Protein AF-A0A2S1WBL9-F1 (afdb_monomer_lite)

Foldseek 3Di:
DDDDDDPCVVVVVVVVVVVVVVVVVVVVVVVVVVVVVVVVVVVVVVVVVVVVVVVVVVVVVVVVVVVVVVVVVVVVVVVVVVVVVVVVVVVVVVVVVVDPDDPVRVVVVVVVVVVVLVVDPPVVNLVVVVVVLVVVLVVLVVVLVCLVVVLVVCVVVVVLVVCVVCVVVNVVSVVCSVVVNVVSVVVNVVSVVVVVVVVVVVVVD

pLDDT: mean 85.81, std 12.07, range [43.47, 98.0]

Structure (mmCIF, N/CA/C/O backbone):
data_AF-A0A2S1WBL9-F1
#
_entry.id   AF-A0A2S1WBL9-F1
#
loop_
_atom_site.group_PDB
_atom_site.id
_atom_site.type_symbol
_atom_site.label_atom_id
_atom_site.label_alt_id
_atom_site.label_comp_id
_atom_site.label_asym_id
_atom_site.label_entity_id
_atom_site.label_seq_id
_atom_site.pdbx_PDB_ins_code
_atom_site.Cartn_x
_atom_site.Cartn_y
_atom_site.Cartn_z
_atom_site.occupancy
_atom_site.B_iso_or_equiv
_atom_site.auth_seq_id
_atom_site.auth_comp_id
_atom_site.auth_asym_id
_atom_site.auth_atom_id
_atom_site.pdbx_PDB_model_num
ATOM 1 N N . MET A 1 1 ? -93.976 4.142 104.327 1.00 44.22 1 MET A N 1
ATOM 2 C CA . MET A 1 1 ? -92.815 3.286 104.001 1.00 44.22 1 MET A CA 1
ATOM 3 C C . MET A 1 1 ? -92.006 3.986 102.916 1.00 44.22 1 MET A C 1
ATOM 5 O O . MET A 1 1 ? -92.386 3.922 101.757 1.00 44.22 1 MET A O 1
ATOM 9 N N . ASN A 1 2 ? -90.972 4.743 103.296 1.00 43.47 2 ASN A N 1
ATOM 10 C CA . ASN A 1 2 ? -90.098 5.436 102.344 1.00 43.47 2 ASN A CA 1
ATOM 11 C C . ASN A 1 2 ? -88.952 4.495 101.976 1.00 43.47 2 ASN A C 1
ATOM 13 O O . ASN A 1 2 ? -88.098 4.210 102.809 1.00 43.47 2 ASN A O 1
ATOM 17 N N . ASN A 1 3 ? -88.977 3.979 100.750 1.00 43.53 3 ASN A N 1
ATOM 18 C CA . ASN A 1 3 ? -87.919 3.136 100.215 1.00 43.53 3 ASN A CA 1
ATOM 19 C C . ASN A 1 3 ? -86.728 4.042 99.842 1.00 43.53 3 ASN A C 1
ATOM 21 O O . ASN A 1 3 ? -86.902 4.909 98.977 1.00 43.53 3 ASN A O 1
ATOM 25 N N . PRO A 1 4 ? -85.556 3.927 100.493 1.00 49.44 4 PRO A N 1
ATOM 26 C CA . PRO A 1 4 ? -84.412 4.768 100.172 1.00 49.44 4 PRO A CA 1
ATOM 27 C C . PRO A 1 4 ? -83.931 4.443 98.753 1.00 49.44 4 PRO A C 1
ATOM 29 O O . PRO A 1 4 ? -83.353 3.390 98.493 1.00 49.44 4 PRO A O 1
ATOM 32 N N . ARG A 1 5 ? -84.186 5.355 97.808 1.00 52.47 5 ARG A N 1
ATOM 33 C CA . ARG A 1 5 ? -83.583 5.300 96.474 1.00 52.47 5 ARG A CA 1
ATOM 34 C C . ARG A 1 5 ? -82.100 5.617 96.619 1.00 52.47 5 ARG A C 1
ATOM 36 O O . ARG A 1 5 ? -81.728 6.760 96.865 1.00 52.47 5 ARG A O 1
ATOM 43 N N . ILE A 1 6 ? -81.269 4.593 96.476 1.00 58.62 6 ILE A N 1
ATOM 44 C CA . ILE A 1 6 ? -79.818 4.740 96.399 1.00 58.62 6 ILE A CA 1
ATOM 45 C C . ILE A 1 6 ? -79.504 5.596 95.156 1.00 58.62 6 ILE A C 1
ATOM 47 O O . ILE A 1 6 ? -80.026 5.300 94.076 1.00 58.62 6 ILE A O 1
ATOM 51 N N . PRO A 1 7 ? -78.697 6.666 95.269 1.00 58.06 7 PRO A N 1
ATOM 52 C CA . PRO A 1 7 ? -78.311 7.472 94.118 1.00 58.06 7 PRO A CA 1
ATOM 53 C C . PRO A 1 7 ? -77.478 6.620 93.149 1.00 58.06 7 PRO A C 1
ATOM 55 O O . PRO A 1 7 ? -76.409 6.127 93.494 1.00 58.06 7 PRO A O 1
ATOM 58 N N . ILE A 1 8 ? -77.991 6.434 91.931 1.00 72.56 8 ILE A N 1
ATOM 59 C CA . ILE A 1 8 ? -77.417 5.569 90.881 1.00 72.56 8 ILE A CA 1
ATOM 60 C C . ILE A 1 8 ? -76.310 6.300 90.091 1.00 72.56 8 ILE A C 1
ATOM 62 O O . ILE A 1 8 ? -75.464 5.685 89.449 1.00 72.56 8 ILE A O 1
ATOM 66 N N . THR A 1 9 ? -76.279 7.631 90.171 1.00 74.50 9 THR A N 1
ATOM 67 C CA . THR A 1 9 ? -75.324 8.520 89.497 1.00 74.50 9 THR A CA 1
ATOM 68 C C . THR A 1 9 ? -73.847 8.138 89.686 1.00 74.50 9 THR A C 1
ATOM 70 O O . THR A 1 9 ? -73.160 8.031 88.675 1.00 74.50 9 THR A O 1
ATOM 73 N N . PRO A 1 10 ? -73.327 7.864 90.904 1.00 77.62 10 PRO A N 1
ATOM 74 C CA . PRO A 1 10 ? -71.927 7.461 91.072 1.00 77.62 10 PRO A CA 1
ATOM 75 C C . PRO A 1 10 ? -71.576 6.150 90.355 1.00 77.62 10 PRO A C 1
ATOM 77 O O . PRO A 1 10 ? -70.458 6.005 89.868 1.00 77.62 10 PRO A O 1
ATOM 80 N N . ILE A 1 11 ? -72.527 5.217 90.241 1.00 75.75 11 ILE A N 1
ATOM 81 C CA . ILE A 1 11 ? -72.329 3.946 89.531 1.00 75.75 11 ILE A CA 1
ATOM 82 C C . ILE A 1 11 ? -72.229 4.201 88.020 1.00 75.75 11 ILE A C 1
ATOM 84 O O . ILE A 1 11 ? -71.341 3.665 87.363 1.00 75.75 11 ILE A O 1
ATOM 88 N N . ILE A 1 12 ? -73.082 5.072 87.471 1.00 77.38 12 ILE A N 1
ATOM 89 C CA . ILE A 1 12 ? -73.050 5.449 86.048 1.00 77.38 12 ILE A CA 1
ATOM 90 C C . ILE A 1 12 ? -71.736 6.165 85.694 1.00 77.38 12 ILE A C 1
ATOM 92 O O . ILE A 1 12 ? -71.141 5.864 84.656 1.00 77.38 12 ILE A O 1
ATOM 96 N N . THR A 1 13 ? -71.242 7.057 86.559 1.00 79.81 13 THR A N 1
ATOM 97 C CA . THR A 1 13 ? -69.965 7.766 86.355 1.00 79.81 13 THR A CA 1
ATOM 98 C C . THR A 1 13 ? -68.764 6.820 86.413 1.00 79.81 13 THR A C 1
ATOM 100 O O . THR A 1 13 ? -67.816 6.975 85.646 1.00 79.81 13 THR A O 1
ATOM 103 N N . LEU A 1 14 ? -68.804 5.809 87.287 1.00 81.62 14 LEU A N 1
ATOM 104 C CA . LEU A 1 14 ? -67.754 4.794 87.375 1.00 81.62 14 LEU A CA 1
ATOM 105 C C . LEU A 1 14 ? -67.742 3.880 86.141 1.00 81.62 14 LEU A C 1
ATOM 107 O O . LEU A 1 14 ? -66.682 3.573 85.606 1.00 81.62 14 LEU A O 1
ATOM 111 N N . VAL A 1 15 ? -68.917 3.467 85.656 1.00 82.31 15 VAL A N 1
ATOM 112 C CA . VAL A 1 15 ? -69.026 2.619 84.458 1.00 82.31 15 VAL A CA 1
ATOM 113 C C . VAL A 1 15 ? -68.581 3.374 83.206 1.00 82.31 15 VAL A C 1
ATOM 115 O O . VAL A 1 15 ? -67.861 2.815 82.381 1.00 82.31 15 VAL A O 1
ATOM 118 N N . THR A 1 16 ? -68.943 4.652 83.070 1.00 83.12 16 THR A N 1
ATOM 119 C CA . THR A 1 16 ? -68.470 5.471 81.943 1.00 83.12 16 THR A CA 1
ATOM 120 C C . THR A 1 16 ? -66.970 5.741 82.025 1.00 83.12 16 THR A C 1
ATOM 122 O O . THR A 1 16 ? -66.291 5.580 81.013 1.00 83.12 16 THR A O 1
ATOM 125 N N . SER A 1 17 ? -66.411 6.065 83.198 1.00 82.75 17 SER A N 1
ATOM 126 C CA . SER A 1 17 ? -64.960 6.273 83.340 1.00 82.75 17 SER A CA 1
ATOM 127 C C . SER A 1 17 ? -64.152 4.994 83.092 1.00 82.75 17 SER A C 1
ATOM 129 O O . SER A 1 17 ? -63.115 5.052 82.429 1.00 82.75 17 SER A O 1
ATOM 131 N N . LEU A 1 18 ? -64.656 3.830 83.517 1.00 85.88 18 LEU A N 1
ATOM 132 C CA . LEU A 1 18 ? -64.066 2.528 83.199 1.00 85.88 18 LEU A CA 1
ATOM 133 C C . LEU A 1 18 ? -64.164 2.213 81.697 1.00 85.88 18 LEU A C 1
ATOM 135 O O . LEU A 1 18 ? -63.208 1.707 81.110 1.00 85.88 18 LEU A O 1
ATOM 139 N N . GLY A 1 19 ? -65.282 2.559 81.052 1.00 85.44 19 GLY A N 1
ATOM 140 C CA . GLY A 1 19 ? -65.455 2.457 79.600 1.00 85.44 19 GLY A CA 1
ATOM 141 C C . GLY A 1 19 ? -64.444 3.308 78.821 1.00 85.44 19 GLY A C 1
ATOM 142 O O . GLY A 1 19 ? -63.787 2.810 77.910 1.00 85.44 19 GLY A O 1
ATOM 143 N N . TYR A 1 20 ? -64.237 4.564 79.223 1.00 87.06 20 TYR A N 1
ATOM 144 C CA . TYR A 1 20 ? -63.217 5.429 78.619 1.00 87.06 20 TYR A CA 1
ATOM 145 C C . TYR A 1 20 ? -61.795 4.921 78.877 1.00 87.06 20 TYR A C 1
ATOM 147 O O . TYR A 1 20 ? -60.977 4.900 77.959 1.00 87.06 20 TYR A O 1
ATOM 155 N N . ALA A 1 21 ? -61.497 4.459 80.094 1.00 85.00 21 ALA A N 1
ATOM 156 C CA . ALA A 1 21 ? -60.185 3.911 80.429 1.00 85.00 21 ALA A CA 1
ATOM 157 C C . ALA A 1 21 ? -59.867 2.641 79.621 1.00 85.00 21 ALA A C 1
ATOM 159 O O . ALA A 1 21 ? -58.761 2.499 79.101 1.00 85.00 21 ALA A O 1
ATOM 160 N N . THR A 1 22 ? -60.839 1.738 79.466 1.00 85.62 22 THR A N 1
ATOM 161 C CA . THR A 1 22 ? -60.679 0.508 78.672 1.00 85.62 22 THR A CA 1
ATOM 162 C C . THR A 1 22 ? -60.567 0.797 77.175 1.00 85.62 22 THR A C 1
ATOM 164 O O . THR A 1 22 ? -59.711 0.206 76.514 1.00 85.62 22 THR A O 1
ATOM 167 N N . HIS A 1 23 ? -61.337 1.753 76.645 1.00 87.50 23 HIS A N 1
ATOM 168 C CA . HIS A 1 23 ? -61.194 2.204 75.259 1.00 87.50 23 HIS A CA 1
ATOM 169 C C . HIS A 1 23 ? -59.813 2.825 75.000 1.00 87.50 23 HIS A C 1
ATOM 171 O O . HIS A 1 23 ? -59.136 2.435 74.048 1.00 87.50 23 HIS A O 1
ATOM 177 N N . ASN A 1 24 ? -59.349 3.717 75.881 1.00 89.25 24 ASN A N 1
ATOM 178 C CA . ASN A 1 24 ? -58.034 4.351 75.764 1.00 89.25 24 ASN A CA 1
ATOM 179 C C . ASN A 1 24 ? -56.894 3.330 75.881 1.00 89.25 24 ASN A C 1
ATOM 181 O O . ASN A 1 24 ? -55.933 3.397 75.119 1.00 89.25 24 ASN A O 1
ATOM 185 N N . ALA A 1 25 ? -57.011 2.347 76.778 1.00 85.88 25 ALA A N 1
ATOM 186 C CA . ALA A 1 25 ? -56.038 1.261 76.889 1.00 85.88 25 ALA A CA 1
ATOM 187 C C . ALA A 1 25 ? -56.009 0.377 75.628 1.00 85.88 25 ALA A C 1
ATOM 189 O O . ALA A 1 25 ? -54.937 -0.053 75.200 1.00 85.88 25 ALA A O 1
ATOM 190 N N . SER A 1 26 ? -57.167 0.122 75.009 1.00 88.62 26 SER A N 1
ATOM 191 C CA . SER A 1 26 ? -57.254 -0.616 73.744 1.00 88.62 26 SER A CA 1
ATOM 192 C C . SER A 1 26 ? -56.629 0.161 72.581 1.00 88.62 26 SER A C 1
ATOM 194 O O . SER A 1 26 ? -55.886 -0.424 71.796 1.00 88.62 26 SER A O 1
ATOM 196 N N . GLN A 1 27 ? -56.900 1.466 72.482 1.00 89.50 27 GLN A N 1
ATOM 197 C CA . GLN A 1 27 ? -56.293 2.354 71.482 1.00 89.50 27 GLN A CA 1
ATOM 198 C C . GLN A 1 27 ? -54.770 2.407 71.659 1.00 89.50 27 GLN A C 1
ATOM 200 O O . GLN A 1 27 ? -54.037 2.162 70.707 1.00 89.50 27 GLN A O 1
ATOM 205 N N . ALA A 1 28 ? -54.285 2.602 72.890 1.00 87.38 28 ALA A N 1
ATOM 206 C CA . ALA A 1 28 ? -52.854 2.642 73.189 1.00 87.38 28 ALA A CA 1
ATOM 207 C C . ALA A 1 28 ? -52.135 1.333 72.817 1.00 87.38 28 ALA A C 1
ATOM 209 O O . ALA A 1 28 ? -51.042 1.372 72.257 1.00 87.38 28 ALA A O 1
ATOM 210 N N . LYS A 1 29 ? -52.753 0.169 73.072 1.00 88.75 29 LYS A N 1
ATOM 211 C CA . LYS A 1 29 ? -52.207 -1.127 72.632 1.00 88.75 29 LYS A CA 1
ATOM 212 C C . LYS A 1 29 ? -52.152 -1.252 71.112 1.00 88.75 29 LYS A C 1
ATOM 214 O O . LYS A 1 29 ? -51.174 -1.786 70.598 1.00 88.75 29 LYS A O 1
ATOM 219 N N . LYS A 1 30 ? -53.177 -0.771 70.404 1.00 90.25 30 LYS A N 1
ATOM 220 C CA . LYS A 1 30 ? -53.217 -0.801 68.939 1.00 90.25 30 LYS A CA 1
ATOM 221 C C . LYS A 1 30 ? -52.118 0.081 68.342 1.00 90.25 30 LYS A C 1
ATOM 223 O O . LYS A 1 30 ? -51.334 -0.415 67.543 1.00 90.25 30 LYS A O 1
ATOM 228 N N . THR A 1 31 ? -51.985 1.321 68.813 1.00 88.31 31 THR A N 1
ATOM 229 C CA . THR A 1 31 ? -50.919 2.236 68.375 1.00 88.31 31 THR A CA 1
ATOM 230 C C . THR A 1 31 ? -49.528 1.695 68.711 1.00 88.31 31 THR A C 1
ATOM 232 O O . THR A 1 31 ? -48.619 1.787 67.896 1.00 88.31 31 THR A O 1
ATOM 235 N N . ALA A 1 32 ? -49.343 1.071 69.880 1.00 87.06 32 ALA A N 1
ATOM 236 C CA . ALA A 1 32 ? -48.070 0.436 70.225 1.00 87.06 32 ALA A CA 1
ATOM 237 C C . ALA A 1 32 ? -47.733 -0.747 69.298 1.00 87.06 32 ALA A C 1
ATOM 239 O O . ALA A 1 32 ? -46.572 -0.914 68.929 1.00 87.06 32 ALA A O 1
ATOM 240 N N . ALA A 1 33 ? -48.729 -1.548 68.906 1.00 87.62 33 ALA A N 1
ATOM 241 C CA . ALA A 1 33 ? -48.542 -2.651 67.965 1.00 87.62 33 ALA A CA 1
ATOM 242 C C . ALA A 1 33 ? -48.231 -2.156 66.540 1.00 87.62 33 ALA A C 1
ATOM 244 O O . ALA A 1 33 ? -47.342 -2.707 65.895 1.00 87.62 33 ALA A O 1
ATOM 245 N N . GLU A 1 34 ? -48.910 -1.103 66.075 1.00 89.62 34 GLU A N 1
ATOM 246 C CA . GLU A 1 34 ? -48.650 -0.461 64.777 1.00 89.62 34 GLU A CA 1
ATOM 247 C C . GLU A 1 34 ? -47.232 0.126 64.730 1.00 89.62 34 GLU A C 1
ATOM 249 O O . GLU A 1 34 ? -46.451 -0.241 63.853 1.00 89.62 34 GLU A O 1
ATOM 254 N N . ASN A 1 35 ? -46.842 0.905 65.745 1.00 89.31 35 ASN A N 1
ATOM 255 C CA . ASN A 1 35 ? -45.489 1.461 65.846 1.00 89.31 35 ASN A CA 1
ATOM 256 C C . ASN A 1 35 ? -44.412 0.362 65.888 1.00 89.31 35 ASN A C 1
ATOM 258 O O . ASN A 1 35 ? -43.337 0.508 65.303 1.00 89.31 35 ASN A O 1
ATOM 262 N N . HIS A 1 36 ? -44.676 -0.751 66.583 1.00 88.75 36 HIS A N 1
ATOM 263 C CA . HIS A 1 36 ? -43.743 -1.877 66.628 1.00 88.75 36 HIS A CA 1
ATOM 264 C C . HIS A 1 36 ? -43.606 -2.558 65.260 1.00 88.75 36 HIS A C 1
ATOM 266 O O . HIS A 1 36 ? -42.488 -2.865 64.848 1.00 88.75 36 HIS A O 1
ATOM 272 N N . SER A 1 37 ? -44.714 -2.736 64.534 1.00 90.62 37 SER A N 1
ATOM 273 C CA . SER A 1 37 ? -44.709 -3.288 63.176 1.00 90.62 37 SER A CA 1
ATOM 274 C C . SER A 1 37 ? -43.943 -2.394 62.197 1.00 90.62 37 SER A C 1
ATOM 276 O O . SER A 1 37 ? -43.145 -2.903 61.412 1.00 90.62 37 SER A O 1
ATOM 278 N N . GLU A 1 38 ? -44.135 -1.074 62.260 1.00 90.88 38 GLU A N 1
ATOM 279 C CA . GLU A 1 38 ? -43.385 -0.113 61.436 1.00 90.88 38 GLU A CA 1
ATOM 280 C C . GLU A 1 38 ? -41.885 -0.127 61.764 1.00 90.88 38 GLU A C 1
ATOM 282 O O . GLU A 1 38 ? -41.047 -0.089 60.864 1.00 90.88 38 GLU A O 1
ATOM 287 N N . THR A 1 39 ? -41.531 -0.255 63.048 1.00 90.25 39 THR A N 1
ATOM 288 C CA . THR A 1 39 ? -40.127 -0.355 63.479 1.00 90.25 39 THR A CA 1
ATOM 289 C C . THR A 1 39 ? -39.467 -1.633 62.956 1.00 90.25 39 THR A C 1
ATOM 291 O O . THR A 1 39 ? -38.318 -1.593 62.519 1.00 90.25 39 THR A O 1
ATOM 294 N N . ILE A 1 40 ? -40.178 -2.766 62.973 1.00 92.00 40 ILE A N 1
ATOM 295 C CA . ILE A 1 40 ? -39.672 -4.031 62.418 1.00 92.00 40 ILE A CA 1
ATOM 296 C C . ILE A 1 40 ? -39.446 -3.900 60.909 1.00 92.00 40 ILE A C 1
ATOM 298 O O . ILE A 1 40 ? -38.363 -4.243 60.440 1.00 92.00 40 ILE A O 1
ATOM 302 N N . ALA A 1 41 ? -40.415 -3.347 60.173 1.00 91.25 41 ALA A N 1
ATOM 303 C CA . ALA A 1 41 ? -40.296 -3.151 58.729 1.00 91.25 41 ALA A CA 1
ATOM 304 C C . ALA A 1 41 ? -39.127 -2.216 58.364 1.00 91.25 41 ALA A C 1
ATOM 306 O O . ALA A 1 41 ? -38.348 -2.518 57.464 1.00 91.25 41 ALA A O 1
ATOM 307 N N . SER A 1 42 ? -38.957 -1.119 59.110 1.00 92.06 42 SER A N 1
ATOM 308 C CA . SER A 1 42 ? -37.840 -0.182 58.930 1.00 92.06 42 SER A CA 1
ATOM 309 C C . SER A 1 42 ? -36.480 -0.840 59.205 1.00 92.06 42 SER A C 1
ATOM 311 O O . SER A 1 42 ? -35.530 -0.662 58.442 1.00 92.06 42 SER A O 1
ATOM 313 N N . ASN A 1 43 ? -36.384 -1.671 60.248 1.00 90.69 43 ASN A N 1
ATOM 314 C CA . ASN A 1 43 ? -35.162 -2.420 60.548 1.00 90.69 43 ASN A CA 1
ATOM 315 C C . ASN A 1 43 ? -34.832 -3.466 59.471 1.00 90.69 43 ASN A C 1
ATOM 317 O O . ASN A 1 43 ? -33.658 -3.673 59.164 1.00 90.69 43 ASN A O 1
ATOM 321 N N . GLU A 1 44 ? -35.841 -4.118 58.894 1.00 93.06 44 GLU A N 1
ATOM 322 C CA . GLU A 1 44 ? -35.654 -5.076 57.801 1.00 93.06 44 GLU A CA 1
ATOM 323 C C . GLU A 1 44 ? -35.184 -4.376 56.515 1.00 93.06 44 GLU A C 1
ATOM 325 O O . GLU A 1 44 ? -34.255 -4.849 55.860 1.00 93.06 44 GLU A O 1
ATOM 330 N N . GLU A 1 45 ? -35.724 -3.192 56.204 1.00 93.06 45 GLU A N 1
ATOM 331 C CA . GLU A 1 45 ? -35.253 -2.365 55.085 1.00 93.06 45 GLU A CA 1
ATOM 332 C C . GLU A 1 45 ? -33.799 -1.902 55.278 1.00 93.06 45 GLU A C 1
ATOM 334 O O . GLU A 1 45 ? -32.998 -1.973 54.343 1.00 93.06 45 GLU A O 1
ATOM 339 N N . LEU A 1 46 ? -33.434 -1.459 56.486 1.00 92.00 46 LEU A N 1
ATOM 340 C CA . LEU A 1 46 ? -32.057 -1.063 56.805 1.00 92.00 46 LEU A CA 1
ATOM 341 C C . LEU A 1 46 ? -31.082 -2.232 56.678 1.00 92.00 46 LEU A C 1
ATOM 343 O O . LEU A 1 46 ? -29.986 -2.047 56.152 1.00 92.00 46 LEU A O 1
ATOM 347 N N . LYS A 1 47 ? -31.484 -3.428 57.117 1.00 94.19 47 LYS A N 1
ATOM 348 C CA . LYS A 1 47 ? -30.671 -4.634 56.962 1.00 94.19 47 LYS A CA 1
ATOM 349 C C . LYS A 1 47 ? -30.442 -4.961 55.486 1.00 94.19 47 LYS A C 1
ATOM 351 O O . LYS A 1 47 ? -29.300 -5.146 55.088 1.00 94.19 47 LYS A O 1
ATOM 356 N N . ASN A 1 48 ? -31.493 -4.925 54.667 1.00 93.56 48 ASN A N 1
ATOM 357 C CA . ASN A 1 48 ? -31.368 -5.173 53.229 1.00 93.56 48 ASN A CA 1
ATOM 358 C C . ASN A 1 48 ? -30.463 -4.139 52.535 1.00 93.56 48 ASN A C 1
ATOM 360 O O . ASN A 1 48 ? -29.687 -4.498 51.653 1.00 93.56 48 ASN A O 1
ATOM 364 N N . LYS A 1 49 ? -30.527 -2.860 52.939 1.00 93.25 49 LYS A N 1
ATOM 365 C CA . LYS A 1 49 ? -29.621 -1.816 52.425 1.00 93.25 49 LYS A CA 1
ATOM 366 C C . LYS A 1 49 ? -28.171 -2.048 52.844 1.00 93.25 49 LYS A C 1
ATOM 368 O O . LYS A 1 49 ? -27.281 -1.817 52.034 1.00 93.25 49 LYS A O 1
ATOM 373 N N . LEU A 1 50 ? -27.942 -2.503 54.076 1.00 92.81 50 LEU A N 1
ATOM 374 C CA . LEU A 1 50 ? -26.604 -2.821 54.574 1.00 92.81 50 LEU A CA 1
ATOM 375 C C . LEU A 1 50 ? -25.994 -4.004 53.814 1.00 92.81 50 LEU A C 1
ATOM 377 O O . LEU A 1 50 ? -24.845 -3.919 53.390 1.00 92.81 50 LEU A O 1
ATOM 381 N N . ASP A 1 51 ? -26.780 -5.059 53.591 1.00 93.19 51 ASP A N 1
ATOM 382 C CA . ASP A 1 51 ? -26.356 -6.226 52.812 1.00 93.19 51 ASP A CA 1
ATOM 383 C C . ASP A 1 51 ? -26.018 -5.804 51.363 1.00 93.19 51 ASP A C 1
ATOM 385 O O . ASP A 1 51 ? -24.952 -6.131 50.846 1.00 93.19 51 ASP A O 1
ATOM 389 N N . GLN A 1 52 ? -26.852 -4.960 50.741 1.00 93.56 52 GLN A N 1
ATOM 390 C CA . GLN A 1 52 ? -26.593 -4.415 49.401 1.00 93.56 52 GLN A CA 1
ATOM 391 C C . GLN A 1 52 ? -25.326 -3.539 49.336 1.00 93.56 52 GLN A C 1
ATOM 393 O O . GLN A 1 52 ? -24.608 -3.542 48.329 1.00 93.56 52 GLN A O 1
ATOM 398 N N . GLU A 1 53 ? -25.054 -2.753 50.379 1.00 90.38 53 GLU A N 1
ATOM 399 C CA . GLU A 1 53 ? -23.851 -1.923 50.460 1.00 90.38 53 GLU A CA 1
ATOM 400 C C . GLU A 1 53 ? -22.592 -2.783 50.632 1.00 90.38 53 GLU A C 1
ATOM 402 O O . GLU A 1 53 ? -21.568 -2.493 50.010 1.00 90.38 53 GLU A O 1
ATOM 407 N N . GLN A 1 54 ? -22.681 -3.874 51.397 1.00 92.19 54 GLN A N 1
ATOM 408 C CA . GLN A 1 54 ? -21.595 -4.838 51.550 1.00 92.19 54 GLN A CA 1
ATOM 409 C C . GLN A 1 54 ? -21.277 -5.546 50.223 1.00 92.19 54 GLN A C 1
ATOM 411 O O . GLN A 1 54 ? -20.118 -5.543 49.805 1.00 92.19 54 GLN A O 1
ATOM 416 N N . ASP A 1 55 ? -22.293 -6.036 49.507 1.00 92.81 55 ASP A N 1
ATOM 417 C CA . ASP A 1 55 ? -22.126 -6.639 48.175 1.00 92.81 55 ASP A CA 1
ATOM 418 C C . ASP A 1 55 ? -21.498 -5.643 47.182 1.00 92.81 55 ASP A C 1
ATOM 420 O O . ASP A 1 55 ? -20.620 -5.981 46.382 1.00 92.81 55 ASP A O 1
ATOM 424 N N . SER A 1 56 ? -21.907 -4.372 47.258 1.00 90.81 56 SER A N 1
ATOM 425 C CA . SER A 1 56 ? -21.347 -3.305 46.421 1.00 90.81 56 SER A CA 1
ATOM 426 C C . SER A 1 56 ? -19.871 -3.038 46.740 1.00 90.81 56 SER A C 1
ATOM 428 O O . SER A 1 56 ? -19.083 -2.787 45.825 1.00 90.81 56 SER A O 1
ATOM 430 N N . GLN A 1 57 ? -19.467 -3.104 48.013 1.00 89.94 57 GLN A N 1
ATOM 431 C CA . GLN A 1 57 ? -18.060 -2.969 48.410 1.00 89.94 57 GLN A CA 1
ATOM 432 C C . GLN A 1 57 ? -17.210 -4.149 47.931 1.00 89.94 57 GLN A C 1
ATOM 434 O O . GLN A 1 57 ? -16.078 -3.937 47.486 1.00 89.94 57 GLN A O 1
ATOM 439 N N . GLU A 1 58 ? -17.737 -5.373 47.981 1.00 93.50 58 GLU A N 1
ATOM 440 C CA . GLU A 1 58 ? -17.053 -6.556 47.447 1.00 93.50 58 GLU A CA 1
ATOM 441 C C . GLU A 1 58 ? -16.828 -6.425 45.934 1.00 93.50 58 GLU A C 1
ATOM 443 O O . GLU A 1 58 ? -15.686 -6.529 45.480 1.00 93.50 58 GLU A O 1
ATOM 448 N N . ALA A 1 59 ? -17.860 -6.046 45.173 1.00 90.00 59 ALA A N 1
ATOM 449 C CA . ALA A 1 59 ? -17.747 -5.814 43.731 1.00 90.00 59 ALA A CA 1
ATOM 450 C C . ALA A 1 59 ? -16.738 -4.701 43.378 1.00 90.00 59 ALA A C 1
ATOM 452 O O . ALA A 1 59 ? -15.973 -4.819 42.416 1.00 90.00 59 ALA A O 1
ATOM 453 N N . ILE A 1 60 ? -16.689 -3.619 44.167 1.00 88.50 60 ILE A N 1
ATOM 454 C CA . ILE A 1 60 ? -15.690 -2.551 43.996 1.00 88.50 60 ILE A CA 1
ATOM 455 C C . ILE A 1 60 ? -14.275 -3.086 44.246 1.00 88.50 60 ILE A C 1
ATOM 457 O O . ILE A 1 60 ? -13.360 -2.783 43.476 1.00 88.50 60 ILE A O 1
ATOM 461 N N . ASN A 1 61 ? -14.078 -3.886 45.294 1.00 89.62 61 ASN A N 1
ATOM 462 C CA . ASN A 1 61 ? -12.772 -4.461 45.612 1.00 89.62 61 ASN A CA 1
ATOM 463 C C . ASN A 1 61 ? -12.291 -5.431 44.524 1.00 89.62 61 ASN A C 1
ATOM 465 O O . ASN A 1 61 ? -11.114 -5.397 44.152 1.00 89.62 61 ASN A O 1
ATOM 469 N N . GLU A 1 62 ? -13.188 -6.246 43.968 1.00 92.06 62 GLU A N 1
ATOM 470 C CA . GLU A 1 62 ? -12.894 -7.096 42.810 1.00 92.06 62 GLU A CA 1
ATOM 471 C C . GLU A 1 62 ? -12.485 -6.259 41.590 1.00 92.06 62 GLU A C 1
ATOM 473 O O . GLU A 1 62 ? -11.427 -6.505 41.003 1.00 92.06 62 GLU A O 1
ATOM 478 N N . GLY A 1 63 ? -13.244 -5.203 41.274 1.00 87.00 63 GLY A N 1
ATOM 479 C CA . GLY A 1 63 ? -12.926 -4.287 40.176 1.00 87.00 63 GLY A CA 1
ATOM 480 C C . GLY A 1 63 ? -11.580 -3.570 40.346 1.00 87.00 63 GLY A C 1
ATOM 481 O O . GLY A 1 63 ? -10.827 -3.414 39.382 1.00 87.00 63 GLY A O 1
ATOM 482 N N . ILE A 1 64 ? -11.219 -3.183 41.575 1.00 87.06 64 ILE A N 1
ATOM 483 C CA . ILE A 1 64 ? -9.904 -2.595 41.886 1.00 87.06 64 ILE A CA 1
ATOM 484 C C . ILE A 1 64 ? -8.780 -3.610 41.650 1.00 87.06 64 ILE A C 1
ATOM 486 O O . ILE A 1 64 ? -7.722 -3.245 41.127 1.00 87.06 64 ILE A O 1
ATOM 490 N N . ASN A 1 65 ? -8.980 -4.873 42.023 1.00 90.19 65 ASN A N 1
ATOM 491 C CA . ASN A 1 65 ? -7.981 -5.920 41.816 1.00 90.19 65 ASN A CA 1
ATOM 492 C C . ASN A 1 65 ? -7.803 -6.251 40.327 1.00 90.19 65 ASN A C 1
ATOM 494 O O . ASN A 1 65 ? -6.664 -6.380 39.868 1.00 90.19 65 ASN A O 1
ATOM 498 N N . GLU A 1 66 ? -8.891 -6.300 39.555 1.00 90.88 66 GLU A N 1
ATOM 499 C CA . GLU A 1 66 ? -8.827 -6.466 38.099 1.00 90.88 66 GLU A CA 1
ATOM 500 C C . GLU A 1 66 ? -8.090 -5.292 37.437 1.00 90.88 66 GLU A C 1
ATOM 502 O O . GLU A 1 66 ? -7.204 -5.495 36.602 1.00 90.88 66 GLU A O 1
ATOM 507 N N . LEU A 1 67 ? -8.396 -4.057 37.849 1.00 85.94 67 LEU A N 1
ATOM 508 C CA . LEU A 1 67 ? -7.722 -2.867 37.334 1.00 85.94 67 LEU A CA 1
ATOM 509 C C . LEU A 1 67 ? -6.218 -2.900 37.629 1.00 85.94 67 LEU A C 1
ATOM 511 O O . LEU A 1 67 ? -5.419 -2.627 36.734 1.00 85.94 67 LEU A O 1
ATOM 515 N N . LYS A 1 68 ? -5.816 -3.277 38.850 1.00 85.69 68 LYS A N 1
ATOM 516 C CA . LYS A 1 68 ? -4.397 -3.451 39.203 1.00 85.69 68 LYS A CA 1
ATOM 517 C C . LYS A 1 68 ? -3.716 -4.482 38.305 1.00 85.69 68 LYS A C 1
ATOM 519 O O . LYS A 1 68 ? -2.632 -4.206 37.799 1.00 85.69 68 LYS A O 1
ATOM 524 N N . SER A 1 69 ? -4.361 -5.624 38.063 1.00 88.69 69 SER A N 1
ATOM 525 C CA . SER A 1 69 ? -3.827 -6.663 37.175 1.00 88.69 69 SER A CA 1
ATOM 526 C C . SER A 1 69 ? -3.632 -6.148 35.744 1.00 88.69 69 SER A C 1
ATOM 528 O O . SER A 1 69 ? -2.558 -6.338 35.174 1.00 88.69 69 SER A O 1
ATOM 530 N N . LYS A 1 70 ? -4.613 -5.423 35.193 1.00 87.06 70 LYS A N 1
ATOM 531 C CA . LYS A 1 70 ? -4.522 -4.827 33.848 1.00 87.06 70 LYS A CA 1
ATOM 532 C C . LYS A 1 70 ? -3.452 -3.740 33.744 1.00 87.06 70 LYS A C 1
ATOM 534 O O . LYS A 1 70 ? -2.795 -3.629 32.713 1.00 87.06 70 LYS A O 1
ATOM 539 N N . VAL A 1 71 ? -3.257 -2.945 34.797 1.00 87.50 71 VAL A N 1
ATOM 540 C CA . VAL A 1 71 ? -2.182 -1.939 34.852 1.00 87.50 71 VAL A CA 1
ATOM 541 C C . VAL A 1 71 ? -0.807 -2.611 34.850 1.00 87.50 71 VAL A C 1
ATOM 543 O O . VAL A 1 71 ? 0.082 -2.153 34.135 1.00 87.50 71 VAL A O 1
ATOM 546 N N . SER A 1 72 ? -0.635 -3.712 35.587 1.00 86.25 72 SER A N 1
ATOM 547 C CA . SER A 1 72 ? 0.606 -4.495 35.556 1.00 86.25 72 SER A CA 1
ATOM 548 C C . SER A 1 72 ? 0.874 -5.112 34.180 1.00 86.25 72 SER A C 1
ATOM 5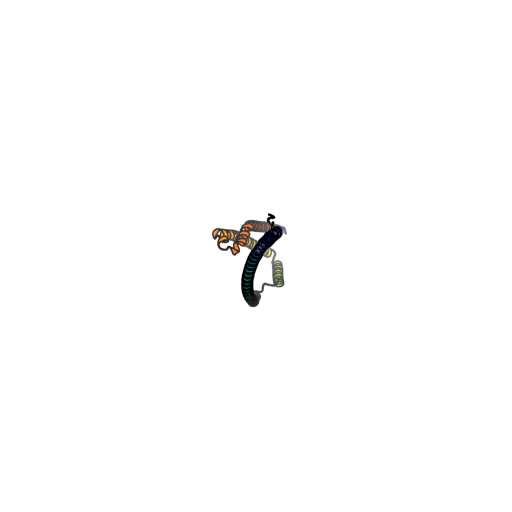50 O O . SER A 1 72 ? 1.991 -4.998 33.683 1.00 86.25 72 SER A O 1
ATOM 552 N N . GLU A 1 73 ? -0.141 -5.686 33.526 1.00 88.00 73 GLU A N 1
ATOM 553 C CA . GLU A 1 73 ? -0.004 -6.225 32.163 1.00 88.00 73 GLU A CA 1
ATOM 554 C C . GLU A 1 73 ? 0.369 -5.128 31.150 1.00 88.00 73 GLU A C 1
ATOM 556 O O . GLU A 1 73 ? 1.197 -5.332 30.261 1.00 88.00 73 GLU A O 1
ATOM 561 N N . LEU A 1 74 ? -0.218 -3.934 31.283 1.00 84.81 74 LEU A N 1
ATOM 562 C CA . LEU A 1 74 ? 0.117 -2.802 30.424 1.00 84.81 74 LEU A CA 1
ATOM 563 C C . LEU A 1 74 ? 1.574 -2.360 30.612 1.00 84.81 74 LEU A C 1
ATOM 565 O O . LEU A 1 74 ? 2.241 -2.077 29.620 1.00 84.81 74 LEU A O 1
ATOM 569 N N . ALA A 1 75 ? 2.069 -2.323 31.852 1.00 84.56 75 ALA A N 1
ATOM 570 C CA . ALA A 1 75 ? 3.461 -1.985 32.140 1.00 84.56 75 ALA A CA 1
ATOM 571 C C . ALA A 1 75 ? 4.436 -2.978 31.480 1.00 84.56 75 ALA A C 1
ATOM 573 O O . ALA A 1 75 ? 5.377 -2.552 30.814 1.00 84.56 75 ALA A O 1
ATOM 574 N N . GLU A 1 76 ? 4.157 -4.281 31.567 1.00 87.56 76 GLU A N 1
ATOM 575 C CA . GLU A 1 76 ? 4.962 -5.331 30.924 1.00 87.56 76 GLU A CA 1
ATOM 576 C C . GLU A 1 76 ? 4.957 -5.208 29.388 1.00 87.56 76 GLU A C 1
ATOM 578 O O . GLU A 1 76 ? 5.992 -5.329 28.723 1.00 87.56 76 GLU A O 1
ATOM 583 N N . ARG A 1 77 ? 3.798 -4.892 28.796 1.00 86.50 77 ARG A N 1
ATOM 584 C CA . ARG A 1 77 ? 3.686 -4.650 27.347 1.00 86.50 77 ARG A CA 1
ATOM 585 C C . ARG A 1 77 ? 4.453 -3.405 26.902 1.00 86.50 77 ARG A C 1
ATOM 587 O O . ARG A 1 77 ? 5.024 -3.417 25.812 1.00 86.50 77 ARG A O 1
ATOM 594 N N . VAL A 1 78 ? 4.462 -2.345 27.710 1.00 83.25 78 VAL A N 1
ATOM 595 C CA . VAL A 1 78 ? 5.246 -1.130 27.433 1.00 83.25 78 VAL A CA 1
ATOM 596 C C . VAL A 1 78 ? 6.740 -1.442 27.479 1.00 83.25 78 VAL A C 1
ATOM 598 O O . VAL A 1 78 ? 7.448 -1.082 26.543 1.00 83.25 78 VAL A O 1
ATOM 601 N N . GLU A 1 79 ? 7.202 -2.188 28.482 1.00 86.38 79 GLU A N 1
ATOM 602 C CA . GLU A 1 79 ? 8.604 -2.615 28.577 1.00 86.38 79 GLU A CA 1
ATOM 603 C C . GLU A 1 79 ? 9.021 -3.474 27.369 1.00 86.38 79 GLU A C 1
ATOM 605 O O . GLU A 1 79 ? 10.060 -3.236 26.749 1.00 86.38 79 GLU A O 1
ATOM 610 N N . THR A 1 80 ? 8.164 -4.409 26.951 1.00 84.75 80 THR A N 1
ATOM 611 C CA . THR A 1 80 ? 8.395 -5.241 25.754 1.00 84.75 80 THR A CA 1
ATOM 612 C C . THR A 1 80 ? 8.478 -4.395 24.475 1.00 84.75 80 THR A C 1
ATOM 614 O O . THR A 1 80 ? 9.283 -4.670 23.577 1.00 84.75 80 THR A O 1
ATOM 617 N N . LEU A 1 81 ? 7.652 -3.349 24.370 1.00 80.19 81 LEU A N 1
ATOM 618 C CA . LEU A 1 81 ? 7.657 -2.435 23.230 1.00 80.19 81 LEU A CA 1
ATOM 619 C C . LEU A 1 81 ? 8.925 -1.572 23.203 1.00 80.19 81 LEU A C 1
ATOM 621 O O . LEU A 1 81 ? 9.496 -1.371 22.130 1.00 80.19 81 LEU A O 1
ATOM 625 N N . GLU A 1 82 ? 9.385 -1.091 24.358 1.00 75.69 82 GLU A N 1
ATOM 626 C CA . GLU A 1 82 ? 10.645 -0.349 24.474 1.00 75.69 82 GLU A CA 1
ATOM 627 C C . GLU A 1 82 ? 11.845 -1.216 24.078 1.00 75.69 82 GLU A C 1
ATOM 629 O O . GLU A 1 82 ? 12.694 -0.768 23.300 1.00 75.69 82 GLU A O 1
ATOM 634 N N . GLN A 1 83 ? 11.877 -2.479 24.514 1.00 80.94 83 GLN A N 1
ATOM 635 C CA . GLN A 1 83 ? 12.898 -3.444 24.092 1.00 80.94 83 GLN A CA 1
ATOM 636 C C . GLN A 1 83 ? 12.861 -3.679 22.574 1.00 80.94 83 GLN A C 1
ATOM 638 O O . GLN A 1 83 ? 13.884 -3.542 21.903 1.00 80.94 83 GLN A O 1
ATOM 643 N N . SER A 1 84 ? 11.674 -3.915 22.007 1.00 75.62 84 SER A N 1
ATOM 644 C CA . SER A 1 84 ? 11.499 -4.112 20.558 1.00 75.62 84 SER A CA 1
ATOM 645 C C . SER A 1 84 ? 11.910 -2.874 19.743 1.00 75.62 84 SER A C 1
ATOM 647 O O . SER A 1 84 ? 12.519 -2.987 18.680 1.00 75.62 84 SER A O 1
ATOM 649 N N . SER A 1 85 ? 11.608 -1.672 20.241 1.00 68.75 85 SER A N 1
ATOM 650 C CA . SER A 1 85 ? 12.004 -0.400 19.619 1.00 68.75 85 SER A CA 1
ATOM 651 C C . SER A 1 85 ? 13.526 -0.205 19.631 1.00 68.75 85 SER A C 1
ATOM 653 O O . SER A 1 85 ? 14.121 0.219 18.631 1.00 68.75 85 SER A O 1
ATOM 655 N N . SER A 1 86 ? 14.177 -0.577 20.738 1.00 72.31 86 SER A N 1
ATOM 656 C CA . SER A 1 86 ? 15.638 -0.584 20.854 1.00 72.31 86 SER A CA 1
ATOM 657 C C . SER A 1 86 ? 16.273 -1.549 19.847 1.00 72.31 86 SER A C 1
ATOM 659 O O . SER A 1 86 ? 17.187 -1.155 19.121 1.00 72.31 86 SER A O 1
ATOM 661 N N . GLU A 1 87 ? 15.739 -2.766 19.706 1.00 73.12 87 GLU A N 1
ATOM 662 C CA . GLU A 1 87 ? 16.222 -3.754 18.731 1.00 73.12 87 GLU A CA 1
ATOM 663 C C . GLU A 1 87 ? 16.069 -3.281 17.278 1.00 73.12 87 GLU A C 1
ATOM 665 O O . GLU A 1 87 ? 16.996 -3.428 16.479 1.00 73.12 87 GLU A O 1
ATOM 670 N N . VAL A 1 88 ? 14.939 -2.660 16.920 1.00 68.44 88 VAL A N 1
ATOM 671 C CA . VAL A 1 88 ? 14.744 -2.079 15.578 1.00 68.44 88 VAL A CA 1
ATOM 672 C C . VAL A 1 88 ? 15.766 -0.970 15.321 1.00 68.44 88 VAL A C 1
ATOM 674 O O . VAL A 1 88 ? 16.396 -0.935 14.261 1.00 68.44 88 VAL A O 1
ATOM 677 N N . THR A 1 89 ? 15.994 -0.096 16.299 1.00 66.06 89 THR A N 1
ATOM 678 C CA . THR A 1 89 ? 16.951 1.013 16.170 1.00 66.06 89 THR A CA 1
ATOM 679 C C . THR A 1 89 ? 18.392 0.503 16.046 1.00 66.06 89 THR A C 1
ATOM 681 O O . THR A 1 89 ? 19.155 1.006 15.218 1.00 66.06 89 THR A O 1
ATOM 684 N N . GLN A 1 90 ? 18.758 -0.535 16.803 1.00 65.25 90 GLN A N 1
ATOM 685 C CA . GLN A 1 90 ? 20.091 -1.146 16.774 1.00 65.25 90 GLN A CA 1
ATOM 686 C C . GLN A 1 90 ? 20.351 -2.015 15.536 1.00 65.25 90 GLN A C 1
ATOM 688 O O . GLN A 1 90 ? 21.505 -2.129 15.128 1.00 65.25 90 GLN A O 1
ATOM 693 N N . ASN A 1 91 ? 19.310 -2.567 14.900 1.00 57.50 91 ASN A N 1
ATOM 694 C CA . ASN A 1 91 ? 19.418 -3.374 13.675 1.00 57.50 91 ASN A CA 1
ATOM 695 C C . ASN A 1 91 ? 19.236 -2.566 12.370 1.00 57.50 91 ASN A C 1
ATOM 697 O O . ASN A 1 91 ? 19.543 -3.054 11.282 1.00 57.50 91 ASN A O 1
ATOM 701 N N . THR A 1 92 ? 18.857 -1.286 12.462 1.00 52.56 92 THR A N 1
ATOM 702 C CA . THR A 1 92 ? 18.804 -0.351 11.320 1.00 52.56 92 THR A CA 1
ATOM 703 C C . THR A 1 92 ? 20.167 0.089 10.719 1.00 52.56 92 THR A C 1
ATOM 705 O O . THR A 1 92 ? 20.173 0.486 9.549 1.00 52.56 92 THR A O 1
ATOM 708 N N . PRO A 1 93 ? 21.356 0.007 11.367 1.00 53.81 93 PRO A N 1
ATOM 709 C CA . PRO A 1 93 ? 22.608 0.393 10.710 1.00 53.81 93 PRO A CA 1
ATOM 710 C C . PRO A 1 93 ? 23.017 -0.550 9.565 1.00 53.81 93 PRO A C 1
ATOM 712 O O . PRO A 1 93 ? 23.843 -0.159 8.744 1.00 53.81 93 PRO A O 1
ATOM 715 N N . VAL A 1 94 ? 22.402 -1.732 9.428 1.00 50.25 94 VAL A N 1
ATOM 716 C CA . VAL A 1 94 ? 22.643 -2.639 8.287 1.00 50.25 94 VAL A CA 1
ATOM 717 C C . VAL A 1 94 ? 22.052 -2.093 6.975 1.00 50.25 94 VAL A C 1
ATOM 719 O O . VAL A 1 94 ? 22.550 -2.416 5.903 1.00 50.25 94 VAL A O 1
ATOM 722 N N . LEU A 1 95 ? 21.070 -1.185 7.030 1.00 50.72 95 LEU A N 1
ATOM 723 C CA . LEU A 1 95 ? 20.542 -0.497 5.840 1.00 50.72 95 LEU A CA 1
ATOM 724 C C . LEU A 1 95 ? 21.337 0.765 5.456 1.00 50.72 95 LEU A C 1
ATOM 726 O O . LEU A 1 95 ? 21.098 1.336 4.396 1.00 50.72 95 LEU A O 1
ATOM 730 N N . LYS A 1 96 ? 22.305 1.201 6.278 1.00 50.25 96 LYS A N 1
ATOM 731 C CA . LYS A 1 96 ? 23.18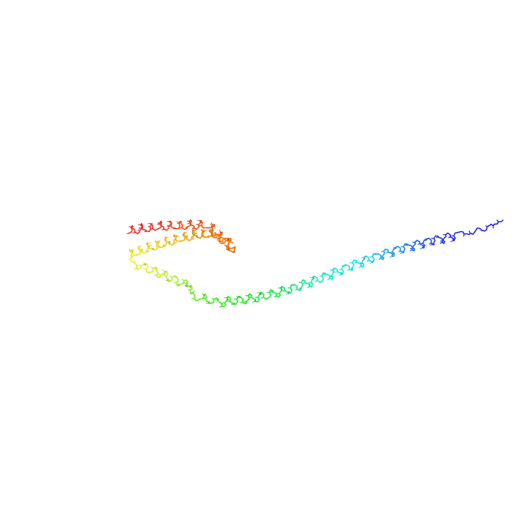9 2.337 5.948 1.00 50.25 96 LYS A CA 1
ATOM 732 C C . LYS A 1 96 ? 24.335 1.970 5.000 1.00 50.25 96 LYS A C 1
ATOM 734 O O . LYS A 1 96 ? 24.958 2.878 4.461 1.00 50.25 96 LYS A O 1
ATOM 739 N N . SER A 1 97 ? 24.634 0.684 4.798 1.00 49.81 97 SER A N 1
ATOM 740 C CA . SER A 1 97 ? 25.745 0.245 3.936 1.00 49.81 97 SER A CA 1
ATOM 741 C C . SER A 1 97 ? 25.343 -0.044 2.486 1.00 49.81 97 SER A C 1
ATOM 743 O O . SER A 1 97 ? 26.218 -0.142 1.630 1.00 49.81 97 SER A O 1
ATOM 745 N N . SER A 1 98 ? 24.047 -0.112 2.169 1.00 51.28 98 SER A N 1
ATOM 746 C CA . SER A 1 98 ? 23.565 0.016 0.792 1.00 51.28 98 SER A CA 1
ATOM 747 C C . SER A 1 98 ? 23.338 1.498 0.514 1.00 51.28 98 SER A C 1
ATOM 749 O O . SER A 1 98 ? 22.224 1.999 0.668 1.00 51.28 98 SER A O 1
ATOM 751 N N . SER A 1 99 ? 24.419 2.215 0.204 1.00 59.53 99 SER A N 1
ATOM 752 C CA . SER A 1 99 ? 24.397 3.642 -0.110 1.00 59.53 99 SER A CA 1
ATOM 753 C C . SER A 1 99 ? 23.439 3.894 -1.271 1.00 59.53 99 SER A C 1
ATOM 755 O O . SER A 1 99 ? 23.771 3.655 -2.433 1.00 59.53 99 SER A O 1
ATOM 757 N N . ILE A 1 100 ? 22.232 4.353 -0.950 1.00 68.06 100 ILE A N 1
ATOM 758 C CA . ILE A 1 100 ? 21.378 5.005 -1.933 1.00 68.06 100 ILE A CA 1
ATOM 759 C C . ILE A 1 100 ? 22.204 6.195 -2.431 1.00 68.06 100 ILE A C 1
ATOM 761 O O . ILE A 1 100 ? 22.617 7.001 -1.590 1.00 68.06 100 ILE A O 1
ATOM 765 N N . PRO A 1 101 ? 22.509 6.275 -3.738 1.00 74.00 101 PRO A N 1
ATOM 766 C CA . PRO A 1 101 ? 23.307 7.367 -4.262 1.00 74.00 101 PRO A CA 1
ATOM 767 C C . PRO A 1 101 ? 22.642 8.691 -3.899 1.00 74.00 101 PRO A C 1
ATOM 769 O O . PRO A 1 101 ? 21.415 8.834 -3.952 1.00 74.00 101 PRO A O 1
ATOM 772 N N . SER A 1 102 ? 23.460 9.643 -3.474 1.00 82.31 102 SER A N 1
ATOM 773 C CA . SER A 1 102 ? 22.997 10.990 -3.167 1.00 82.31 102 SER A CA 1
ATOM 774 C C . SER A 1 102 ? 22.450 11.668 -4.427 1.00 82.31 102 SER A C 1
ATOM 776 O O . SER A 1 102 ? 22.790 11.309 -5.556 1.00 82.31 102 SER A O 1
ATOM 778 N N . TRP A 1 103 ? 21.602 12.682 -4.251 1.00 79.25 103 TRP A N 1
ATOM 779 C CA . TRP A 1 103 ? 21.089 13.465 -5.380 1.00 79.25 103 TRP A CA 1
ATOM 780 C C . TRP A 1 103 ? 22.208 14.115 -6.203 1.00 79.25 103 TRP A C 1
ATOM 782 O O . TRP A 1 103 ? 22.105 14.182 -7.427 1.00 79.25 103 TRP A O 1
ATOM 792 N N . ASP A 1 104 ? 23.297 14.524 -5.555 1.00 82.88 104 ASP A N 1
ATOM 793 C CA . ASP A 1 104 ? 24.466 15.090 -6.228 1.00 82.88 104 ASP A CA 1
ATOM 794 C C . ASP A 1 104 ? 25.151 14.050 -7.129 1.00 82.88 104 ASP A C 1
ATOM 796 O O . ASP A 1 104 ? 25.446 14.335 -8.286 1.00 82.88 104 ASP A O 1
ATOM 800 N N . GLU A 1 105 ? 25.308 12.809 -6.662 1.00 79.19 105 GLU A N 1
ATOM 801 C CA . GLU A 1 105 ? 25.858 11.713 -7.477 1.00 79.19 105 GLU A CA 1
ATOM 802 C C . GLU A 1 105 ? 24.951 11.375 -8.670 1.00 79.19 105 GLU A C 1
ATOM 804 O O . GLU A 1 105 ? 25.436 11.147 -9.780 1.00 79.19 105 GLU A O 1
ATOM 809 N N . ILE A 1 106 ? 23.628 11.393 -8.472 1.00 77.75 106 ILE A N 1
ATOM 810 C CA . ILE A 1 106 ? 22.650 11.175 -9.547 1.00 77.75 106 ILE A CA 1
ATOM 811 C C . ILE A 1 106 ? 22.748 12.286 -10.600 1.00 77.75 106 ILE A C 1
ATOM 813 O O . ILE A 1 106 ? 22.793 12.002 -11.797 1.00 77.75 106 ILE A O 1
ATOM 817 N N . THR A 1 107 ? 22.791 13.554 -10.183 1.00 84.19 107 THR A N 1
ATOM 818 C CA . THR A 1 107 ? 22.894 14.682 -11.126 1.00 84.19 107 THR A CA 1
ATOM 819 C C . THR A 1 107 ? 24.227 14.679 -11.865 1.00 84.19 107 THR A C 1
ATOM 821 O O . THR A 1 107 ? 24.240 14.878 -13.077 1.00 84.19 107 THR A O 1
ATOM 824 N N . GLN A 1 108 ? 25.332 14.361 -11.188 1.00 85.50 108 GLN A N 1
ATOM 825 C CA . GLN A 1 108 ? 26.643 14.230 -11.820 1.00 85.50 108 GLN A CA 1
ATOM 826 C C . GLN A 1 108 ? 26.675 13.100 -12.860 1.00 85.50 108 GLN A C 1
ATOM 828 O O . GLN A 1 108 ? 27.276 13.258 -13.927 1.00 85.50 108 GLN A O 1
ATOM 833 N N . PHE A 1 109 ? 25.997 11.983 -12.589 1.00 83.19 109 PHE A N 1
ATOM 834 C CA . PHE A 1 109 ? 25.823 10.904 -13.559 1.00 83.19 109 PHE A CA 1
ATOM 835 C C . PHE A 1 109 ? 25.053 11.372 -14.804 1.00 83.19 109 PHE A C 1
ATOM 837 O O . PHE A 1 109 ? 25.502 11.123 -15.922 1.00 83.19 109 PHE A O 1
ATOM 844 N N . PHE A 1 110 ? 23.950 12.111 -14.635 1.00 79.31 110 PHE A N 1
ATOM 845 C CA . PHE A 1 110 ? 23.199 12.666 -15.768 1.00 79.31 110 PHE A CA 1
ATOM 846 C C . PHE A 1 110 ? 24.000 13.697 -16.569 1.00 79.31 110 PHE A C 1
ATOM 848 O O . PHE A 1 110 ? 23.965 13.648 -17.796 1.00 79.31 110 PHE A O 1
ATOM 855 N N . SER A 1 111 ? 24.766 14.569 -15.909 1.00 86.94 111 SER A N 1
ATOM 856 C CA . SER A 1 111 ? 25.670 15.500 -16.598 1.00 86.94 111 SER A CA 1
ATOM 857 C C . SER A 1 111 ? 26.726 14.753 -17.415 1.00 86.94 111 SER A C 1
ATOM 859 O O . SER A 1 111 ? 26.979 15.101 -18.562 1.00 86.94 111 SER A O 1
ATOM 861 N N . SER A 1 112 ? 27.283 13.669 -16.866 1.00 88.50 112 SER A N 1
ATOM 862 C CA . SER A 1 112 ? 28.267 12.839 -17.575 1.00 88.50 112 SER A CA 1
ATOM 863 C C . SER A 1 112 ? 27.664 12.147 -18.805 1.00 88.50 112 SER A C 1
ATOM 865 O O . SER A 1 112 ? 28.340 11.993 -19.822 1.00 88.50 112 SER A O 1
ATOM 867 N N . ILE A 1 113 ? 26.391 11.738 -18.733 1.00 79.75 113 ILE A N 1
ATOM 868 C CA . ILE A 1 113 ? 25.654 11.209 -19.888 1.00 79.75 113 ILE A CA 1
ATOM 869 C C . ILE A 1 113 ? 25.427 12.302 -20.938 1.00 79.75 113 ILE A C 1
ATOM 871 O O . ILE A 1 113 ? 25.617 12.027 -22.119 1.00 79.75 113 ILE A O 1
ATOM 875 N N . ASP A 1 114 ? 25.041 13.518 -20.538 1.00 81.12 114 ASP A N 1
ATOM 876 C CA . ASP A 1 114 ? 24.826 14.636 -21.471 1.00 81.12 114 ASP A CA 1
ATOM 877 C C . ASP A 1 114 ? 26.116 14.989 -22.224 1.00 81.12 114 ASP A C 1
ATOM 879 O O . ASP A 1 114 ? 26.123 15.044 -23.456 1.00 81.12 114 ASP A O 1
ATOM 883 N N . ASP A 1 115 ? 27.229 15.125 -21.498 1.00 89.06 115 ASP A N 1
ATOM 884 C CA . ASP A 1 115 ? 28.548 15.382 -22.084 1.00 89.06 115 ASP A CA 1
ATOM 885 C C . ASP A 1 115 ? 28.954 14.265 -23.058 1.00 89.06 115 ASP A C 1
ATOM 887 O O . ASP A 1 115 ? 29.439 14.534 -24.162 1.00 89.06 115 ASP A O 1
ATOM 891 N N . TYR A 1 116 ? 28.702 13.003 -22.691 1.00 85.81 116 TYR A N 1
ATOM 892 C CA . TYR A 1 116 ? 28.955 11.863 -23.569 1.00 85.81 116 TYR A CA 1
ATOM 893 C C . TYR A 1 116 ? 28.099 11.926 -24.837 1.00 85.81 116 TYR A C 1
ATOM 895 O O . TYR A 1 116 ? 28.651 11.834 -25.931 1.00 85.81 116 TYR A O 1
ATOM 903 N N . ILE A 1 117 ? 26.787 12.150 -24.726 1.00 77.31 117 ILE A N 1
ATOM 904 C CA . ILE A 1 117 ? 25.881 12.246 -25.881 1.00 77.31 117 ILE A CA 1
ATOM 905 C C . ILE A 1 117 ? 26.324 13.366 -26.832 1.00 77.31 117 ILE A C 1
ATOM 907 O O . ILE A 1 117 ? 26.366 13.148 -28.043 1.00 77.31 117 ILE A O 1
ATOM 911 N N . ARG A 1 118 ? 26.727 14.531 -26.307 1.00 84.44 118 ARG A N 1
ATOM 912 C CA . ARG A 1 118 ? 27.228 15.661 -27.117 1.00 84.44 118 ARG A CA 1
ATOM 913 C C . ARG A 1 118 ? 28.547 15.371 -27.830 1.00 84.44 118 ARG A C 1
ATOM 915 O O . ARG A 1 118 ? 28.840 16.003 -28.842 1.00 84.44 118 ARG A O 1
ATOM 922 N N . SER A 1 119 ? 29.355 14.459 -27.294 1.00 92.62 119 SER A N 1
ATOM 923 C CA . SER A 1 119 ? 30.647 14.080 -27.877 1.00 92.62 119 SER A CA 1
ATOM 924 C C . SER A 1 119 ? 30.531 13.101 -29.052 1.00 92.62 119 SER A C 1
ATOM 926 O O . SER A 1 119 ? 31.499 12.899 -29.789 1.00 92.62 119 SER A O 1
ATOM 928 N N . ILE A 1 120 ? 29.362 12.480 -29.233 1.00 90.50 120 ILE A N 1
ATOM 929 C CA . ILE A 1 120 ? 29.126 11.454 -30.248 1.00 90.50 120 ILE A CA 1
ATOM 930 C C . ILE A 1 120 ? 28.753 12.121 -31.588 1.00 90.50 120 ILE A C 1
ATOM 932 O O . ILE A 1 120 ? 27.936 13.041 -31.599 1.00 90.50 120 ILE A O 1
ATOM 936 N N . PRO A 1 121 ? 29.297 11.653 -32.733 1.00 92.62 121 PRO A N 1
ATOM 937 C CA . PRO A 1 121 ? 28.856 12.091 -34.060 1.00 92.62 121 PRO A CA 1
ATOM 938 C C . PRO A 1 121 ? 27.345 11.928 -34.252 1.00 92.62 121 PRO A C 1
ATOM 940 O O . PRO A 1 121 ? 26.757 10.968 -33.750 1.00 92.62 121 PRO A O 1
ATOM 943 N N . LEU A 1 122 ? 26.717 12.833 -35.006 1.00 84.88 122 LEU A N 1
ATOM 944 C CA . LEU A 1 122 ? 25.258 12.902 -35.137 1.00 84.88 122 LEU A CA 1
ATOM 945 C C . LEU A 1 122 ? 24.635 11.570 -35.592 1.00 84.88 122 LEU A C 1
ATOM 947 O O . LEU A 1 122 ? 23.594 11.165 -35.075 1.00 84.88 122 LEU A O 1
ATOM 951 N N . GLU A 1 123 ? 25.301 10.841 -36.488 1.00 87.00 123 GLU A N 1
AT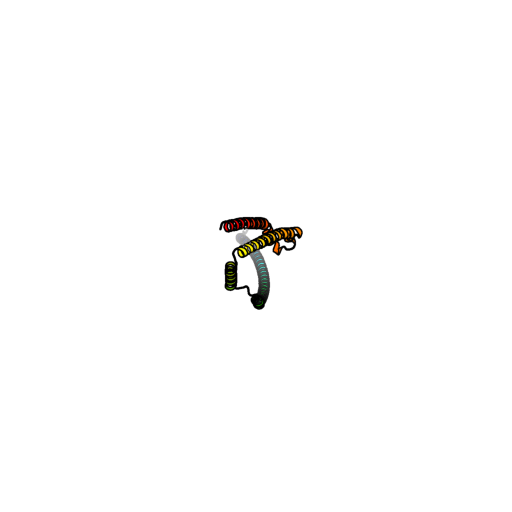OM 952 C CA . GLU A 1 123 ? 24.831 9.552 -37.006 1.00 87.00 123 GLU A CA 1
ATOM 953 C C . GLU A 1 123 ? 24.776 8.480 -35.906 1.00 87.00 123 GLU A C 1
ATOM 955 O O . GLU A 1 123 ? 23.827 7.698 -35.813 1.00 87.00 123 GLU A O 1
ATOM 960 N N . ASN A 1 124 ? 25.779 8.474 -35.028 1.00 88.06 124 ASN A N 1
ATOM 961 C CA . ASN A 1 124 ? 25.853 7.554 -33.898 1.00 88.06 124 ASN A CA 1
ATOM 962 C C . ASN A 1 124 ? 24.877 7.961 -32.784 1.00 88.06 124 ASN A C 1
ATOM 964 O O . ASN A 1 124 ? 24.294 7.090 -32.134 1.00 88.06 124 ASN A O 1
ATOM 968 N N . ALA A 1 125 ? 24.664 9.264 -32.580 1.00 83.44 125 ALA A N 1
ATOM 969 C CA . ALA A 1 125 ? 23.673 9.774 -31.637 1.00 83.44 125 ALA A CA 1
ATOM 970 C C . ALA A 1 125 ? 22.247 9.381 -32.065 1.00 83.44 125 ALA A C 1
ATOM 972 O O . ALA A 1 125 ? 21.444 8.956 -31.231 1.00 83.44 125 ALA A O 1
ATOM 973 N N . LEU A 1 126 ? 21.955 9.427 -33.370 1.00 85.00 126 LEU A N 1
ATOM 974 C CA . LEU A 1 126 ? 20.680 8.978 -33.926 1.00 85.00 126 LEU A CA 1
ATOM 975 C C . LEU A 1 126 ? 20.463 7.478 -33.690 1.00 85.00 126 LEU A C 1
ATOM 977 O O . LEU A 1 126 ? 19.421 7.084 -33.162 1.00 85.00 126 LEU A O 1
ATOM 981 N N . ALA A 1 127 ? 21.459 6.648 -34.014 1.00 87.94 127 ALA A N 1
ATOM 982 C CA . ALA A 1 127 ? 21.394 5.207 -33.778 1.00 87.94 127 ALA A CA 1
ATOM 983 C C . ALA A 1 127 ? 21.195 4.871 -32.287 1.00 87.94 127 ALA A C 1
ATOM 985 O O . ALA A 1 127 ? 20.412 3.981 -31.945 1.00 87.94 127 ALA 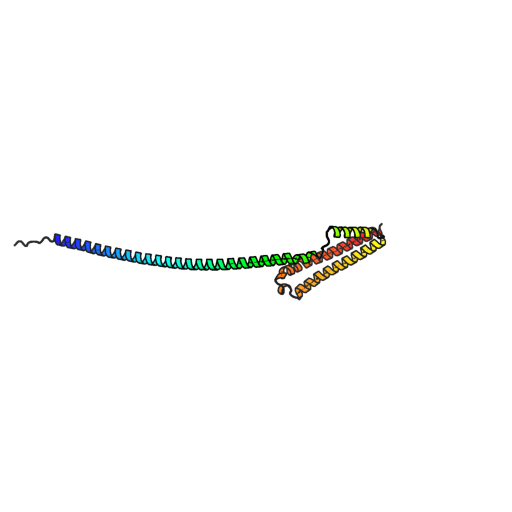A O 1
ATOM 986 N N . LEU A 1 128 ? 21.855 5.611 -31.389 1.00 86.31 128 LEU A N 1
ATOM 987 C CA . LEU A 1 128 ? 21.693 5.448 -29.945 1.00 86.31 128 LEU A CA 1
ATOM 988 C C . LEU A 1 128 ? 20.286 5.853 -29.475 1.00 86.31 128 LEU A C 1
ATOM 990 O O . LEU A 1 128 ? 19.693 5.146 -28.661 1.00 86.31 128 LEU A O 1
ATOM 994 N N . SER A 1 129 ? 19.726 6.935 -30.023 1.00 84.19 129 SER A N 1
ATOM 995 C CA . SER A 1 129 ? 18.343 7.363 -29.767 1.00 84.19 129 SER A CA 1
ATOM 996 C C . SER A 1 129 ? 17.329 6.295 -30.198 1.00 84.19 129 SER A C 1
ATOM 998 O O . SER A 1 129 ? 16.453 5.915 -29.418 1.00 84.19 129 SER A O 1
ATOM 1000 N N . HIS A 1 130 ? 17.506 5.719 -31.392 1.00 86.62 130 HIS A N 1
ATOM 1001 C CA . HIS A 1 130 ? 16.673 4.622 -31.896 1.00 86.62 130 HIS A CA 1
ATOM 1002 C C . HIS A 1 130 ? 16.743 3.388 -30.980 1.00 86.62 130 HIS A C 1
ATOM 1004 O O . HIS A 1 130 ? 15.720 2.778 -30.655 1.00 86.62 130 HIS A O 1
ATOM 1010 N N . LEU A 1 131 ? 17.947 3.025 -30.525 1.00 89.31 131 LEU A N 1
ATOM 1011 C CA . LEU A 1 131 ? 18.146 1.911 -29.600 1.00 89.31 131 LEU A CA 1
ATOM 1012 C C . LEU A 1 131 ? 17.477 2.173 -28.241 1.00 89.31 131 LEU A C 1
ATOM 1014 O O . LEU A 1 131 ? 16.803 1.290 -27.708 1.00 89.31 131 LEU A O 1
ATOM 1018 N N . ALA A 1 132 ? 17.630 3.380 -27.691 1.00 86.12 132 ALA A N 1
ATOM 1019 C CA . ALA A 1 132 ? 17.001 3.779 -26.434 1.00 86.12 132 ALA A CA 1
ATOM 1020 C C . ALA A 1 132 ? 15.467 3.735 -26.530 1.00 86.12 132 ALA A C 1
ATOM 1022 O O . ALA A 1 132 ? 14.792 3.261 -25.609 1.00 86.12 132 ALA A O 1
ATOM 1023 N N . LEU A 1 133 ? 14.911 4.158 -27.665 1.00 86.69 133 LEU A N 1
ATOM 1024 C CA . LEU A 1 133 ? 13.483 4.067 -27.946 1.00 86.69 133 LEU A CA 1
ATOM 1025 C C . LEU A 1 133 ? 13.005 2.614 -28.007 1.00 86.69 133 LEU A C 1
ATOM 1027 O O . LEU A 1 133 ? 12.024 2.266 -27.348 1.00 86.69 133 LEU A O 1
ATOM 1031 N N . LEU A 1 134 ? 13.713 1.754 -28.742 1.00 89.62 134 LEU A N 1
ATOM 1032 C CA . LEU A 1 134 ? 13.390 0.330 -28.827 1.00 89.62 134 LEU A CA 1
ATOM 1033 C C . LEU A 1 134 ? 13.380 -0.318 -27.436 1.00 89.62 134 LEU A C 1
ATOM 1035 O O . LEU A 1 134 ? 12.432 -1.026 -27.092 1.00 89.62 134 LEU A O 1
ATOM 1039 N N . LEU A 1 135 ? 14.393 -0.035 -26.613 1.00 90.50 135 LEU A N 1
ATOM 1040 C CA . LEU A 1 135 ? 14.458 -0.513 -25.230 1.00 90.50 135 LEU A CA 1
ATOM 1041 C C . LEU A 1 135 ? 13.288 0.008 -24.389 1.00 90.50 135 LEU A C 1
ATOM 1043 O O . LEU A 1 135 ? 12.691 -0.754 -23.628 1.00 90.50 135 LEU A O 1
ATOM 1047 N N . THR A 1 136 ? 12.912 1.275 -24.562 1.00 90.62 136 THR A N 1
ATOM 1048 C CA . THR A 1 136 ? 11.771 1.880 -23.861 1.00 90.62 136 THR A CA 1
ATOM 1049 C C . THR A 1 136 ? 10.449 1.226 -24.270 1.00 90.62 136 THR A C 1
ATOM 1051 O O . THR A 1 136 ? 9.621 0.920 -23.412 1.00 90.62 136 THR A O 1
ATOM 1054 N N . LEU A 1 137 ? 10.255 0.933 -25.557 1.00 90.25 137 LEU A N 1
ATOM 1055 C CA . LEU A 1 137 ? 9.072 0.222 -26.049 1.00 90.25 137 LEU A CA 1
ATOM 1056 C C . LEU A 1 137 ? 9.009 -1.213 -25.516 1.00 90.25 137 LEU A C 1
ATOM 1058 O O . LEU A 1 137 ? 7.952 -1.642 -25.051 1.00 90.25 137 LEU A O 1
ATOM 1062 N N . ILE A 1 138 ? 10.133 -1.938 -25.518 1.00 93.25 138 ILE A N 1
ATOM 1063 C CA . ILE A 1 138 ? 10.228 -3.279 -24.919 1.00 93.25 138 ILE A CA 1
ATOM 1064 C C . ILE A 1 138 ? 9.875 -3.221 -23.430 1.00 93.25 138 ILE A C 1
ATOM 1066 O O . ILE A 1 138 ? 9.113 -4.057 -22.943 1.00 93.25 138 ILE A O 1
ATOM 1070 N N . TYR A 1 139 ? 10.375 -2.215 -22.711 1.00 94.06 139 TYR A N 1
ATOM 1071 C CA . TYR A 1 139 ? 10.057 -2.014 -21.302 1.00 94.06 139 TYR A CA 1
ATOM 1072 C C . TYR A 1 139 ? 8.561 -1.750 -21.079 1.00 94.06 139 TYR A C 1
ATOM 1074 O O . TYR A 1 139 ? 7.951 -2.378 -20.212 1.00 94.06 139 TYR A O 1
ATOM 1082 N N . ILE A 1 140 ? 7.927 -0.899 -21.892 1.00 94.44 140 ILE A N 1
ATOM 1083 C CA . ILE A 1 140 ? 6.479 -0.656 -21.800 1.00 94.44 140 ILE A CA 1
ATOM 1084 C C . ILE A 1 140 ? 5.687 -1.941 -22.084 1.00 94.44 140 ILE A C 1
ATOM 1086 O O . ILE A 1 140 ? 4.757 -2.261 -21.340 1.00 94.44 140 ILE A O 1
ATOM 1090 N N . LEU A 1 141 ? 6.068 -2.719 -23.103 1.00 93.56 141 LEU A N 1
ATOM 1091 C CA . LEU A 1 141 ? 5.445 -4.016 -23.396 1.00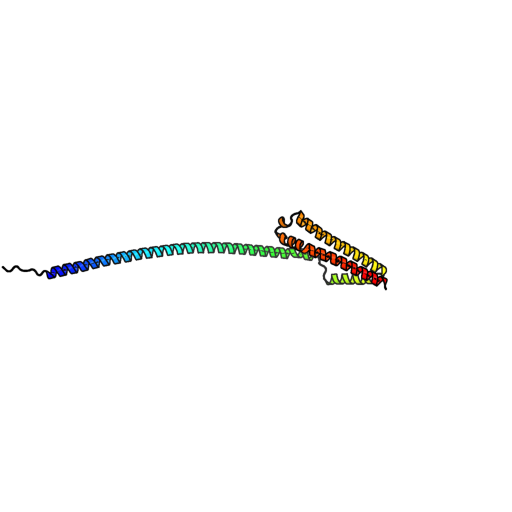 93.56 141 LEU A CA 1
ATOM 1092 C C . LEU A 1 141 ? 5.589 -4.993 -22.224 1.00 93.56 141 LEU A C 1
ATOM 1094 O O . LEU A 1 141 ? 4.634 -5.687 -21.871 1.00 93.56 141 LEU A O 1
ATOM 1098 N N . PHE A 1 142 ? 6.755 -5.015 -21.581 1.00 95.94 142 PHE A N 1
ATOM 1099 C CA . PHE A 1 142 ? 6.991 -5.817 -20.388 1.00 95.94 142 PHE A CA 1
ATOM 1100 C C . PHE A 1 142 ? 6.098 -5.386 -19.213 1.00 95.94 142 PHE A C 1
ATOM 1102 O O . PHE A 1 142 ? 5.515 -6.239 -18.541 1.00 95.94 142 PHE A O 1
ATOM 1109 N N . LEU A 1 143 ? 5.899 -4.081 -18.998 1.00 95.38 143 LEU A N 1
ATOM 1110 C CA . LEU A 1 143 ? 4.962 -3.575 -17.986 1.00 95.38 143 LEU A CA 1
ATOM 1111 C C . LEU A 1 143 ? 3.508 -3.959 -18.293 1.00 95.38 143 LEU A C 1
ATOM 1113 O O . LEU A 1 143 ? 2.771 -4.361 -17.388 1.00 95.38 143 LEU A O 1
ATOM 1117 N N . VAL A 1 144 ? 3.099 -3.888 -19.563 1.00 95.25 144 VAL A N 1
ATOM 1118 C CA . VAL A 1 144 ? 1.781 -4.360 -20.019 1.00 95.25 144 VAL A CA 1
ATOM 1119 C C . VAL A 1 144 ? 1.615 -5.853 -19.729 1.00 95.25 144 VAL A C 1
ATOM 1121 O O . VAL A 1 144 ? 0.572 -6.267 -19.207 1.00 95.25 144 VAL A O 1
ATOM 1124 N N . PHE A 1 145 ? 2.648 -6.652 -20.008 1.00 95.88 145 PHE A N 1
ATOM 1125 C CA . PHE A 1 145 ? 2.663 -8.081 -19.719 1.00 95.88 145 PHE A CA 1
ATOM 1126 C C . PHE A 1 145 ? 2.534 -8.357 -18.217 1.00 95.88 145 PHE A C 1
ATOM 1128 O O . PHE A 1 145 ? 1.635 -9.098 -17.824 1.00 95.88 145 PHE A O 1
ATOM 1135 N N . ILE A 1 146 ? 3.346 -7.721 -17.364 1.00 96.12 146 ILE A N 1
ATOM 1136 C CA . ILE A 1 146 ? 3.263 -7.881 -15.900 1.00 96.12 146 ILE A CA 1
ATOM 1137 C C . ILE A 1 146 ? 1.878 -7.500 -15.380 1.00 96.12 146 ILE A C 1
ATOM 1139 O O . ILE A 1 146 ? 1.311 -8.216 -14.550 1.00 96.12 146 ILE A O 1
ATOM 1143 N N . ASN A 1 147 ? 1.329 -6.373 -15.837 1.00 95.19 147 ASN A N 1
ATOM 1144 C CA . ASN A 1 147 ? 0.019 -5.907 -15.392 1.00 95.19 147 ASN A CA 1
ATOM 1145 C C . ASN A 1 147 ? -1.075 -6.925 -15.755 1.00 95.19 147 ASN A C 1
ATOM 1147 O O . ASN A 1 147 ? -1.870 -7.312 -14.898 1.00 95.19 147 ASN A O 1
ATOM 1151 N N . SER A 1 148 ? -1.055 -7.425 -16.993 1.00 94.00 148 SER A N 1
ATOM 1152 C CA . SER A 1 148 ? -2.020 -8.416 -17.484 1.00 94.00 148 SER A CA 1
ATOM 1153 C C . SER A 1 148 ? -1.866 -9.763 -16.772 1.00 94.00 148 SER A C 1
ATOM 1155 O O . SER A 1 148 ? -2.839 -10.323 -16.264 1.00 94.00 148 SER A O 1
ATOM 1157 N N . TYR A 1 149 ? -0.631 -10.258 -16.668 1.00 96.81 149 TYR A N 1
ATOM 1158 C CA . TYR A 1 149 ? -0.323 -11.536 -16.035 1.00 96.81 149 TYR A CA 1
ATOM 1159 C C . TYR A 1 149 ? -0.629 -11.518 -14.538 1.00 96.81 149 TYR A C 1
ATOM 1161 O O . TYR A 1 149 ? -1.144 -12.489 -13.991 1.00 96.81 149 TYR A O 1
ATOM 1169 N N . SER A 1 150 ? -0.391 -10.398 -13.854 1.00 96.50 150 SER A N 1
ATOM 1170 C CA . SER A 1 150 ? -0.721 -10.303 -12.437 1.00 96.50 150 SER A CA 1
ATOM 1171 C C . SER A 1 150 ? -2.222 -10.356 -12.170 1.00 96.50 150 SER A C 1
ATOM 1173 O O . SER A 1 150 ? -2.596 -10.901 -11.134 1.00 96.50 150 SER A O 1
ATOM 1175 N N . ASN A 1 151 ? -3.069 -9.801 -13.039 1.00 95.69 151 ASN A N 1
ATOM 1176 C CA . ASN A 1 151 ? -4.518 -9.942 -12.878 1.00 95.69 151 ASN A CA 1
ATOM 1177 C C . ASN A 1 151 ? -4.925 -11.406 -13.018 1.00 95.69 151 ASN A C 1
ATOM 1179 O O . ASN A 1 151 ? -5.642 -11.924 -12.164 1.00 95.69 151 ASN A O 1
ATOM 1183 N N . TYR A 1 152 ? -4.377 -12.081 -14.034 1.00 96.81 152 TYR A N 1
ATOM 1184 C CA . TYR A 1 152 ? -4.575 -13.512 -14.231 1.00 96.81 152 TYR A CA 1
ATOM 1185 C C . TYR A 1 152 ? -4.165 -14.314 -12.989 1.00 96.81 152 TYR A C 1
ATOM 1187 O O . TYR A 1 152 ? -4.941 -15.138 -12.516 1.00 96.81 152 TYR A O 1
ATOM 1195 N N . LEU A 1 153 ? -2.997 -14.036 -12.397 1.00 97.50 153 LEU A N 1
ATOM 1196 C CA . LEU A 1 153 ? -2.555 -14.705 -11.168 1.00 97.50 153 LEU A CA 1
ATOM 1197 C C . LEU A 1 153 ? -3.508 -14.465 -9.987 1.00 97.50 153 LEU A C 1
ATOM 1199 O O . LEU A 1 153 ? -3.801 -15.400 -9.243 1.00 97.50 153 LEU A O 1
ATOM 1203 N N . ILE A 1 154 ? -3.984 -13.230 -9.797 1.00 97.19 154 ILE A N 1
ATOM 1204 C CA . ILE A 1 154 ? -4.884 -12.884 -8.686 1.00 97.19 154 ILE A CA 1
ATOM 1205 C C . ILE A 1 154 ? -6.204 -13.648 -8.796 1.00 97.19 154 ILE A C 1
ATOM 1207 O O . ILE A 1 154 ? -6.685 -14.169 -7.787 1.00 97.19 154 ILE A O 1
ATOM 1211 N N . GLU A 1 155 ? -6.767 -13.721 -10.001 1.00 96.75 155 GLU A N 1
ATOM 1212 C CA . GLU A 1 155 ? -8.027 -14.416 -10.266 1.00 96.75 155 GLU A CA 1
ATOM 1213 C C . GLU A 1 155 ? -7.854 -15.939 -10.218 1.00 96.75 155 GLU A C 1
ATOM 1215 O O . GLU A 1 155 ? -8.585 -16.616 -9.496 1.00 96.75 155 GLU A O 1
ATOM 1220 N N . HIS A 1 156 ? -6.851 -16.477 -10.917 1.00 97.94 156 HIS A N 1
ATOM 1221 C CA . HIS A 1 156 ? -6.634 -17.919 -11.048 1.00 97.94 156 HIS A CA 1
ATOM 1222 C C . HIS A 1 156 ? -6.293 -18.592 -9.713 1.00 97.94 156 HIS A C 1
ATOM 1224 O O . HIS A 1 156 ? -6.808 -19.666 -9.411 1.00 97.94 156 HIS A O 1
ATOM 1230 N N . TYR A 1 157 ? -5.455 -17.956 -8.890 1.00 98.00 157 TYR A N 1
ATOM 1231 C CA . TYR A 1 157 ? -5.052 -18.501 -7.590 1.00 98.00 157 TYR A CA 1
ATOM 1232 C C . TYR A 1 157 ? -5.928 -18.033 -6.423 1.00 98.00 157 TYR A C 1
ATOM 1234 O O . TYR A 1 157 ? -5.583 -18.315 -5.273 1.00 98.00 157 TYR A O 1
ATOM 1242 N N . GLN A 1 158 ? -7.019 -17.304 -6.693 1.00 97.31 158 GLN A N 1
ATOM 1243 C CA . GLN A 1 158 ? -7.920 -16.756 -5.670 1.00 97.31 158 GLN A CA 1
ATOM 1244 C C . GLN A 1 158 ? -7.148 -16.039 -4.547 1.00 97.31 158 GLN A C 1
ATOM 1246 O O . GLN A 1 158 ? -7.407 -16.212 -3.353 1.00 97.31 158 GLN A O 1
ATOM 1251 N N . LEU A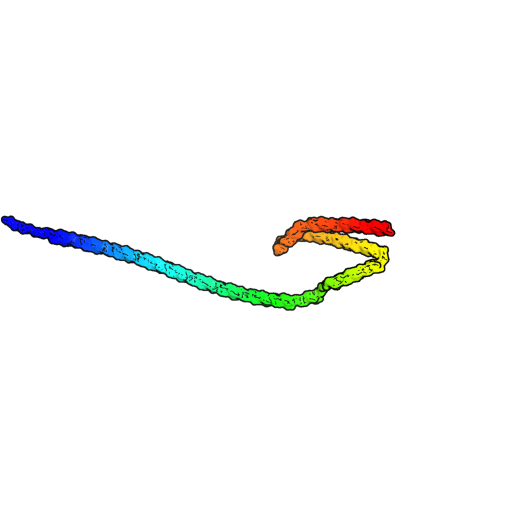 1 159 ? -6.149 -15.227 -4.922 1.00 97.62 159 LEU A N 1
ATOM 1252 C CA . LEU A 1 159 ? -5.215 -14.629 -3.956 1.00 97.62 159 LEU A CA 1
ATOM 1253 C C . LEU A 1 159 ? -5.921 -13.718 -2.941 1.00 97.62 159 LEU A C 1
ATOM 1255 O O . LEU A 1 159 ? -5.437 -13.562 -1.821 1.00 97.62 159 LEU A O 1
ATOM 1259 N N . LYS A 1 160 ? -7.084 -13.169 -3.312 1.00 96.94 160 LYS A N 1
ATOM 1260 C CA . LYS A 1 160 ? -7.952 -12.381 -2.425 1.00 96.94 160 LYS A CA 1
ATOM 1261 C C . LYS A 1 160 ? -8.409 -13.166 -1.200 1.00 96.94 160 LYS A C 1
ATOM 1263 O O . LYS A 1 160 ? -8.370 -12.630 -0.096 1.00 96.94 160 LYS A O 1
ATOM 1268 N N . ASP A 1 161 ? -8.812 -14.415 -1.404 1.00 97.38 161 ASP A N 1
ATOM 1269 C CA . ASP A 1 161 ? -9.344 -15.269 -0.342 1.00 97.38 161 ASP A CA 1
ATOM 1270 C C . ASP A 1 161 ? -8.205 -15.896 0.461 1.00 97.38 161 ASP A C 1
ATOM 1272 O O . ASP A 1 161 ? -8.280 -16.024 1.682 1.00 97.38 161 ASP A O 1
ATOM 1276 N N . ARG A 1 162 ? -7.097 -16.213 -0.220 1.00 97.75 162 ARG A N 1
ATOM 1277 C CA . ARG A 1 162 ? -5.915 -16.812 0.406 1.00 97.75 162 ARG A CA 1
ATOM 1278 C C . ARG A 1 162 ? -5.153 -15.848 1.318 1.00 97.75 162 ARG A C 1
ATOM 1280 O O . ARG A 1 162 ? -4.569 -16.285 2.307 1.00 97.75 162 ARG A O 1
ATOM 1287 N N . PHE A 1 163 ? -5.149 -14.553 1.001 1.00 97.50 163 PHE A N 1
ATOM 1288 C CA . PHE A 1 163 ? -4.410 -13.531 1.748 1.00 97.50 163 PHE A CA 1
ATOM 1289 C C . PHE A 1 163 ? -5.322 -12.361 2.150 1.00 97.50 163 PHE A C 1
ATOM 1291 O O . PHE A 1 163 ? -5.223 -11.270 1.580 1.00 97.50 163 PHE A O 1
ATOM 1298 N N . PRO A 1 164 ? -6.171 -12.531 3.183 1.00 95.38 164 PRO A N 1
ATOM 1299 C CA . PRO A 1 164 ? -7.174 -11.532 3.558 1.00 95.38 164 PRO A CA 1
ATOM 1300 C C . PRO A 1 164 ? -6.565 -10.183 3.967 1.00 95.38 164 PRO A C 1
ATOM 1302 O O . PRO A 1 164 ? -7.146 -9.138 3.687 1.00 95.38 164 PRO A O 1
ATOM 1305 N N . ARG A 1 165 ? -5.355 -10.178 4.548 1.00 97.06 165 ARG A N 1
ATOM 1306 C CA . ARG A 1 165 ? -4.626 -8.942 4.897 1.00 97.06 165 ARG A CA 1
ATOM 1307 C C . ARG A 1 165 ? -4.268 -8.083 3.675 1.00 97.06 165 ARG A C 1
ATOM 1309 O O . ARG A 1 165 ? -4.119 -6.876 3.813 1.00 97.06 165 ARG A O 1
ATOM 1316 N N . LEU A 1 166 ? -4.139 -8.689 2.491 1.00 97.31 166 LEU A N 1
ATOM 1317 C CA . LEU A 1 166 ? -3.782 -8.016 1.233 1.00 97.31 166 LEU A CA 1
ATOM 1318 C C . LEU A 1 166 ? -4.988 -7.812 0.306 1.00 97.31 166 LEU A C 1
ATOM 1320 O O . LEU A 1 166 ? -4.832 -7.285 -0.796 1.00 97.31 166 LEU A O 1
ATOM 1324 N N . LYS A 1 167 ? -6.196 -8.200 0.736 1.00 96.06 167 LYS A N 1
ATOM 1325 C CA . LYS A 1 167 ? -7.414 -8.145 -0.082 1.00 96.06 167 LYS A CA 1
ATOM 1326 C C . LYS A 1 167 ? -7.656 -6.758 -0.680 1.00 96.06 167 LYS A C 1
ATOM 1328 O O . LYS A 1 167 ? -7.885 -6.649 -1.882 1.00 96.06 167 LYS A O 1
ATOM 1333 N N . PHE A 1 168 ? -7.510 -5.711 0.135 1.00 97.00 168 PHE A N 1
ATOM 1334 C CA . PHE A 1 168 ? -7.643 -4.322 -0.308 1.00 97.00 168 PHE A CA 1
ATOM 1335 C C . PHE A 1 168 ? -6.668 -3.972 -1.445 1.00 97.00 168 PHE A C 1
ATOM 1337 O O . PHE A 1 168 ? -7.069 -3.353 -2.425 1.00 97.00 168 PHE A O 1
ATOM 1344 N N . LEU A 1 169 ? -5.407 -4.418 -1.371 1.00 96.94 169 LEU A N 1
ATOM 1345 C CA . LEU A 1 169 ? -4.408 -4.149 -2.412 1.00 96.94 169 LEU A CA 1
ATOM 1346 C C . LEU A 1 169 ? -4.740 -4.865 -3.726 1.00 96.94 169 LEU A C 1
ATOM 1348 O O . LEU A 1 169 ? -4.554 -4.291 -4.799 1.00 96.94 169 LEU A O 1
ATOM 1352 N N . PHE A 1 170 ? -5.256 -6.095 -3.665 1.00 97.00 170 PHE A N 1
ATOM 1353 C CA . PHE A 1 170 ? -5.694 -6.817 -4.863 1.00 97.00 170 PHE A CA 1
ATOM 1354 C C . PHE A 1 170 ? -6.931 -6.186 -5.505 1.00 97.00 170 PHE A C 1
ATOM 1356 O O . PHE A 1 170 ? -7.008 -6.108 -6.730 1.00 97.00 170 PHE A O 1
ATOM 1363 N N . GLU A 1 171 ? -7.891 -5.726 -4.702 1.00 96.12 171 GLU A N 1
ATOM 1364 C CA . GLU A 1 171 ? -9.066 -4.999 -5.196 1.00 96.12 171 GLU A CA 1
ATOM 1365 C C . GLU A 1 171 ? -8.677 -3.666 -5.829 1.00 96.12 171 GLU A C 1
ATOM 1367 O O . GLU A 1 171 ? -9.099 -3.380 -6.951 1.00 96.12 171 GLU A O 1
ATOM 1372 N N . LEU A 1 172 ? -7.806 -2.901 -5.165 1.00 95.88 172 LEU A N 1
ATOM 1373 C CA . LEU A 1 172 ? -7.250 -1.668 -5.707 1.00 95.88 172 LEU A CA 1
ATOM 1374 C C . LEU A 1 172 ? -6.560 -1.947 -7.048 1.00 95.88 172 LEU A C 1
ATOM 1376 O O . LEU A 1 172 ? -6.898 -1.339 -8.061 1.00 95.88 172 LEU A O 1
ATOM 1380 N N . LYS A 1 173 ? -5.656 -2.929 -7.094 1.00 95.19 173 LYS A N 1
ATOM 1381 C CA . LYS A 1 173 ? -4.946 -3.283 -8.324 1.00 95.19 173 LYS A CA 1
ATOM 1382 C C . LYS A 1 173 ? -5.897 -3.639 -9.466 1.00 95.19 173 LYS A C 1
ATOM 1384 O O . LYS A 1 173 ? -5.727 -3.113 -10.560 1.00 95.19 173 LYS A O 1
ATOM 1389 N N . LEU A 1 174 ? -6.900 -4.485 -9.232 1.00 94.75 174 LEU A N 1
ATOM 1390 C CA . LEU A 1 174 ? -7.847 -4.889 -10.278 1.00 94.75 174 LEU A CA 1
ATOM 1391 C C . LEU A 1 174 ? -8.711 -3.720 -10.765 1.00 94.75 174 LEU A C 1
ATOM 1393 O O . LEU A 1 174 ? -8.908 -3.578 -11.973 1.00 94.75 174 LEU A O 1
ATOM 1397 N N . ASN A 1 175 ? -9.164 -2.855 -9.853 1.00 95.88 175 ASN A N 1
ATOM 1398 C CA . ASN A 1 175 ? -9.944 -1.667 -10.208 1.00 95.88 175 ASN A CA 1
ATOM 1399 C C . ASN A 1 175 ? -9.130 -0.689 -11.068 1.00 95.88 175 ASN A C 1
ATOM 1401 O O . ASN A 1 175 ? -9.645 -0.149 -12.047 1.00 95.88 175 ASN A O 1
ATOM 1405 N N . TYR A 1 176 ? -7.847 -0.498 -10.747 1.00 96.31 176 TYR A N 1
ATOM 1406 C CA . TYR A 1 176 ? -6.973 0.430 -11.468 1.00 96.31 176 TYR A CA 1
ATOM 1407 C C . TYR A 1 176 ? -6.243 -0.190 -12.667 1.00 96.31 176 TYR A C 1
ATOM 1409 O O . TYR A 1 176 ? -5.711 0.546 -13.497 1.00 96.31 176 TYR A O 1
ATOM 1417 N N . SER A 1 177 ? -6.241 -1.515 -12.826 1.00 95.62 177 SER A N 1
ATOM 1418 C CA . SER A 1 177 ? -5.444 -2.175 -13.867 1.00 95.62 177 SER A CA 1
ATOM 1419 C C . SER A 1 177 ? -5.865 -1.786 -15.288 1.00 95.62 177 SER A C 1
ATOM 1421 O O . SER A 1 177 ? -5.004 -1.602 -16.151 1.00 95.62 177 SER A O 1
ATOM 1423 N N . ARG A 1 178 ? -7.170 -1.592 -15.535 1.00 92.50 178 ARG A N 1
ATOM 1424 C CA . ARG A 1 178 ? -7.676 -1.124 -16.840 1.00 92.50 178 ARG A CA 1
ATOM 1425 C C . ARG A 1 178 ? -7.195 0.289 -17.160 1.00 92.50 178 ARG A C 1
ATOM 1427 O O . ARG A 1 178 ? -6.764 0.548 -18.280 1.00 92.50 178 ARG A O 1
ATOM 1434 N N . PHE A 1 179 ? -7.224 1.178 -16.167 1.00 96.25 179 PHE A N 1
ATOM 1435 C CA . PHE A 1 179 ? -6.715 2.542 -16.305 1.00 96.25 179 PHE A CA 1
ATOM 1436 C C . PHE A 1 179 ? -5.203 2.548 -16.542 1.00 96.25 179 PHE A C 1
ATOM 1438 O O . PHE A 1 179 ? -4.731 3.252 -17.428 1.00 96.25 179 PHE A O 1
ATOM 1445 N N . TYR A 1 180 ? -4.453 1.715 -15.816 1.00 94.81 180 TYR A N 1
ATOM 1446 C CA . TYR A 1 180 ? -3.006 1.594 -15.986 1.00 94.81 180 TYR A CA 1
ATOM 1447 C C . TYR A 1 180 ? -2.629 1.045 -17.369 1.00 94.81 180 TYR A C 1
ATOM 1449 O O . TYR A 1 180 ? -1.714 1.556 -18.007 1.00 94.81 180 TYR A O 1
ATOM 1457 N N . LEU A 1 181 ? -3.372 0.056 -17.877 1.00 95.06 181 LEU A N 1
ATOM 1458 C CA . LEU A 1 181 ? -3.189 -0.470 -19.230 1.00 95.06 181 LEU A CA 1
ATOM 1459 C C . LEU A 1 181 ? -3.439 0.611 -20.293 1.00 95.06 181 LEU A C 1
ATOM 1461 O O . LEU A 1 181 ? -2.616 0.793 -21.187 1.00 95.06 181 LEU A O 1
ATOM 1465 N N . ALA A 1 182 ? -4.553 1.341 -20.182 1.00 95.81 182 ALA A N 1
ATOM 1466 C CA . ALA A 1 182 ? -4.880 2.428 -21.102 1.00 95.81 182 ALA A CA 1
ATOM 1467 C C . ALA A 1 182 ? -3.819 3.538 -21.066 1.00 95.81 182 ALA A C 1
ATOM 1469 O O . ALA A 1 182 ? -3.424 4.048 -22.114 1.00 95.81 182 ALA A O 1
ATOM 1470 N N . TYR A 1 183 ? -3.318 3.867 -19.874 1.00 96.62 183 TYR A N 1
ATOM 1471 C CA . TYR A 1 183 ? -2.230 4.819 -19.687 1.00 96.62 183 TYR A CA 1
ATOM 1472 C C . TYR A 1 183 ? -0.933 4.351 -20.361 1.00 96.62 183 TYR A C 1
ATOM 1474 O O . TYR A 1 183 ? -0.358 5.104 -21.142 1.00 96.62 183 TYR A O 1
ATOM 1482 N N . LEU A 1 184 ? -0.506 3.102 -20.139 1.00 94.88 184 LEU A N 1
ATOM 1483 C CA . LEU A 1 184 ? 0.696 2.541 -20.769 1.00 94.88 184 LEU A CA 1
ATOM 1484 C C . LEU A 1 184 ? 0.594 2.504 -22.300 1.00 94.88 184 LEU A C 1
ATOM 1486 O O . LEU A 1 184 ? 1.551 2.862 -22.984 1.00 94.88 184 LEU A O 1
ATOM 1490 N N . LEU A 1 185 ? -0.562 2.114 -22.846 1.00 94.62 185 LEU A N 1
ATOM 1491 C CA . LEU A 1 185 ? -0.796 2.111 -24.294 1.00 94.62 185 LEU A CA 1
ATOM 1492 C C . LEU A 1 185 ? -0.792 3.528 -24.877 1.00 94.62 185 LEU A C 1
ATOM 1494 O O . LEU A 1 185 ? -0.207 3.756 -25.934 1.00 94.62 185 LEU A O 1
ATOM 1498 N N . SER A 1 186 ? -1.400 4.484 -24.173 1.00 95.44 186 SER A N 1
ATOM 1499 C CA . SER A 1 186 ? -1.395 5.893 -24.584 1.00 95.44 186 SER A CA 1
ATOM 1500 C C . SER A 1 186 ? 0.020 6.470 -24.563 1.00 95.44 186 SER A C 1
ATOM 1502 O O . SER A 1 186 ? 0.412 7.156 -25.503 1.00 95.44 186 SER A O 1
ATOM 1504 N N . ALA A 1 187 ? 0.808 6.145 -23.535 1.00 92.62 187 ALA A N 1
ATOM 1505 C CA . ALA A 1 187 ? 2.205 6.549 -23.430 1.00 92.62 187 ALA A CA 1
ATOM 1506 C C . ALA A 1 187 ? 3.057 5.953 -24.562 1.00 92.62 187 ALA A C 1
ATOM 1508 O O . ALA A 1 187 ? 3.834 6.678 -25.177 1.00 92.62 187 ALA A O 1
ATOM 1509 N N . ALA A 1 188 ? 2.872 4.669 -24.892 1.00 93.50 188 ALA A N 1
ATOM 1510 C CA . ALA A 1 188 ? 3.558 4.036 -26.020 1.00 93.50 188 ALA A CA 1
ATOM 1511 C C . ALA A 1 188 ? 3.215 4.711 -27.356 1.00 93.50 188 ALA A C 1
ATOM 1513 O O . ALA A 1 188 ? 4.109 4.986 -28.153 1.00 93.50 188 ALA A O 1
ATOM 1514 N N . LEU A 1 189 ? 1.933 5.015 -27.591 1.00 95.12 189 LEU A N 1
ATOM 1515 C CA . LEU A 1 189 ? 1.490 5.698 -28.807 1.00 95.12 189 LEU A CA 1
ATOM 1516 C C . LEU A 1 189 ? 2.074 7.111 -28.894 1.00 95.12 189 LEU A C 1
ATOM 1518 O O . LEU A 1 189 ? 2.591 7.496 -29.940 1.00 95.12 189 LEU A O 1
ATOM 1522 N N . PHE A 1 190 ? 2.039 7.864 -27.794 1.00 95.38 190 PHE A N 1
ATOM 1523 C CA . PHE A 1 190 ? 2.622 9.202 -27.738 1.00 95.38 190 PHE A CA 1
ATOM 1524 C C . PHE A 1 190 ? 4.128 9.175 -28.018 1.00 95.38 190 PHE A C 1
ATOM 1526 O O . PHE A 1 190 ? 4.618 9.981 -28.805 1.00 95.38 190 PHE A O 1
ATOM 1533 N N . LEU A 1 191 ? 4.847 8.213 -27.435 1.00 92.12 191 LEU A N 1
ATOM 1534 C CA . LEU A 1 191 ? 6.284 8.037 -27.628 1.00 92.12 191 LEU A CA 1
ATOM 1535 C C . LEU A 1 191 ? 6.628 7.676 -29.083 1.00 92.12 191 LEU A C 1
ATOM 1537 O O . LEU A 1 191 ? 7.577 8.225 -29.634 1.00 92.12 191 LEU A O 1
ATOM 1541 N N . MET A 1 192 ? 5.812 6.840 -29.733 1.00 93.31 192 MET A N 1
ATOM 1542 C CA . MET A 1 192 ? 5.941 6.542 -31.166 1.00 93.31 192 MET A CA 1
ATOM 1543 C C . MET A 1 192 ? 5.728 7.781 -32.044 1.00 93.31 192 MET A C 1
ATOM 1545 O O . MET A 1 192 ? 6.513 8.028 -32.955 1.00 93.31 192 MET A O 1
ATOM 1549 N N . VAL A 1 193 ? 4.689 8.580 -31.777 1.00 95.50 193 VAL A N 1
ATOM 1550 C CA . VAL A 1 193 ? 4.415 9.813 -32.542 1.00 95.50 193 VAL A CA 1
ATOM 1551 C C . VAL A 1 193 ? 5.535 10.832 -32.356 1.00 95.50 193 VAL A C 1
ATOM 1553 O O . VAL A 1 193 ? 6.023 11.393 -33.334 1.00 95.50 193 VAL A O 1
ATOM 1556 N N . TYR A 1 194 ? 5.955 11.054 -31.110 1.00 90.88 194 TYR A N 1
ATOM 1557 C CA . TYR A 1 194 ? 7.052 11.958 -30.774 1.00 90.88 194 TYR A CA 1
ATOM 1558 C C . TYR A 1 194 ? 8.333 11.598 -31.530 1.00 90.88 194 TYR A C 1
ATOM 1560 O O . TYR A 1 194 ? 9.010 12.466 -32.073 1.00 90.88 194 TYR A O 1
ATOM 1568 N N . TYR A 1 195 ? 8.621 10.308 -31.623 1.00 89.19 195 TYR A N 1
ATOM 1569 C CA . TYR A 1 195 ? 9.784 9.812 -32.332 1.00 89.19 195 TYR A CA 1
ATOM 1570 C C . TYR A 1 195 ? 9.706 10.010 -33.849 1.00 89.19 195 TYR A C 1
ATOM 1572 O O . TYR A 1 195 ? 10.655 10.524 -34.430 1.00 89.19 195 TYR A O 1
ATOM 1580 N N . VAL A 1 196 ? 8.560 9.723 -34.478 1.00 91.38 196 VAL A N 1
ATOM 1581 C CA . VAL A 1 196 ? 8.357 10.021 -35.909 1.00 91.38 196 VAL A CA 1
ATOM 1582 C C . VAL A 1 196 ? 8.587 11.508 -36.200 1.00 91.38 196 VAL A C 1
ATOM 1584 O O . VAL A 1 196 ? 9.154 11.854 -37.232 1.00 91.38 196 VAL A O 1
ATOM 1587 N N . ILE A 1 197 ? 8.180 12.396 -35.288 1.00 92.50 197 ILE A N 1
ATOM 1588 C CA . ILE A 1 197 ? 8.433 13.836 -35.422 1.00 92.50 197 ILE A CA 1
ATOM 1589 C C . ILE A 1 197 ? 9.936 14.136 -35.371 1.00 92.50 197 ILE A C 1
ATOM 1591 O O . ILE A 1 197 ? 10.412 14.898 -36.209 1.00 92.50 197 ILE A O 1
ATOM 1595 N N . ILE A 1 198 ? 10.681 13.547 -34.429 1.00 87.19 198 ILE A N 1
ATOM 1596 C CA . ILE A 1 198 ? 12.141 13.718 -34.345 1.00 87.19 198 ILE A CA 1
ATOM 1597 C C . ILE A 1 198 ? 12.816 13.245 -35.632 1.00 87.19 198 ILE A C 1
ATOM 1599 O O . ILE A 1 198 ? 13.628 13.982 -36.186 1.00 87.19 198 ILE A O 1
ATOM 1603 N N . ASP A 1 199 ? 12.460 12.063 -36.131 1.00 87.00 199 ASP A N 1
ATOM 1604 C CA . ASP A 1 199 ? 13.050 11.522 -37.357 1.00 87.00 199 ASP A CA 1
ATOM 1605 C C . ASP A 1 199 ? 12.775 12.430 -38.565 1.00 87.00 199 ASP A C 1
ATOM 1607 O O . ASP A 1 199 ? 13.671 12.671 -39.373 1.00 87.00 199 ASP A O 1
ATOM 1611 N N . ILE A 1 200 ? 11.561 12.988 -38.674 1.00 91.38 200 ILE A N 1
ATOM 1612 C CA . ILE A 1 200 ? 11.216 13.953 -39.730 1.00 91.38 200 ILE A CA 1
ATOM 1613 C C . ILE A 1 200 ? 12.037 15.238 -39.597 1.00 91.38 200 ILE A C 1
ATOM 1615 O O . ILE A 1 200 ? 12.512 15.749 -40.608 1.00 91.38 200 ILE A O 1
ATOM 1619 N N . LEU A 1 201 ? 12.193 15.772 -38.381 1.00 89.06 201 LEU A N 1
ATOM 1620 C CA . LEU A 1 201 ? 12.972 16.991 -38.147 1.00 89.06 201 LEU A CA 1
ATOM 1621 C C . LEU A 1 201 ? 14.440 16.790 -38.527 1.00 89.06 201 LEU A C 1
ATOM 1623 O O . LEU A 1 201 ? 14.996 17.627 -39.225 1.00 89.06 201 LEU A O 1
ATOM 1627 N N . ILE A 1 202 ? 15.031 15.660 -38.140 1.00 83.69 202 ILE A N 1
ATOM 1628 C CA . ILE A 1 202 ? 16.428 15.341 -38.459 1.00 83.69 202 ILE A CA 1
ATOM 1629 C C . ILE A 1 202 ? 16.628 15.113 -39.962 1.00 83.69 202 ILE A C 1
ATOM 1631 O O . ILE A 1 202 ? 17.682 15.440 -40.485 1.00 83.69 202 ILE A O 1
ATOM 1635 N N . LEU A 1 203 ? 15.638 14.563 -40.671 1.00 83.69 203 LEU A N 1
ATOM 1636 C CA . LEU A 1 203 ? 15.718 14.376 -42.125 1.00 83.69 203 LEU A CA 1
ATOM 1637 C C . LEU A 1 203 ? 15.635 15.702 -42.908 1.00 83.69 203 LEU A C 1
ATOM 1639 O O . LEU A 1 203 ? 16.032 15.747 -44.073 1.00 83.69 203 LEU A O 1
ATOM 1643 N N . LEU A 1 204 ? 15.041 16.740 -42.314 1.00 89.94 204 LEU A N 1
ATOM 1644 C CA . LEU A 1 204 ? 14.842 18.047 -42.947 1.00 89.94 204 LEU A CA 1
ATOM 1645 C C . LEU A 1 204 ? 16.022 19.010 -42.757 1.00 89.94 204 LEU A C 1
ATOM 1647 O O . LEU A 1 204 ? 16.134 19.945 -43.554 1.00 89.94 204 LEU A O 1
ATOM 1651 N N . ASP A 1 205 ? 16.847 18.791 -41.733 1.00 79.69 205 ASP A N 1
ATOM 1652 C CA . ASP A 1 205 ? 18.104 19.514 -41.488 1.00 79.69 205 ASP A CA 1
ATOM 1653 C C . ASP A 1 205 ? 19.256 18.964 -42.353 1.00 79.69 205 ASP A C 1
ATOM 1655 O O . ASP A 1 205 ? 20.048 19.793 -42.867 1.00 79.69 205 ASP A O 1
#

Radius of gyration: 52.49 Å; chains: 1; bounding box: 124×38×147 Å

Sequence (205 aa):
MNNPRIPITPIITLVTSLGYATHNASQAKKTAAENHSETIASNEELKNKLDQEQDSQEAINEGINELKSKVSELAERVETLEQSSSEVTQNTPVLKSSSIPSWDEITQFFSSIDDYIRSIPLENALALSHLALLLTLIYILFLVFINSYSNYLIEHYQLKDRFPRLKFLFELKLNYSRFYLAYLLSAALFLMVYYVIIDILILLD

Secondary structure (DSSP, 8-state):
--------HHHHHHHHHHHHHHHHHHHHHHHHHHHHHHHHHHHHHHHHHHHHHHHHHHHHHHHHHHHHHHHHHHHHHHHHHHHHHHHHHHHGGGGGSS-PPPHHHHHHHHHHHHHHHHHS-HHHHHHHHHHHHHHHHHHHHHHHHHHHHHHHHHHHTTHHHH-GGGHHHHHHHHHHHHHHHHHHHHHHHHHHHHHHHHHHHHHH-

Organism: NCBI:txid2026244